Protein AF-A0A2A9PNS5-F1 (afdb_monomer_lite)

Organism: Ophiocordyceps unilateralis (NCBI:txid268505)

Secondary structure (DSSP, 8-state):
--------PPPPP---------PPP-----TTSSHHHHHHHHHHHHTT------PPPP---------------PPPPS-----------------------PPPTTEE--PPPTT-SSS-EETTSTT-------HHHHHHHHHHHHHHHHTSTT-PEEEE-TTTS-TT-EEEEEEETTEEEEEEE--TT--EEEEHHHHHHHHHPPPPTTSS--PPPGGGGGGG-EEEE----TTSGGGGSHHHHHHT-BS-SEEEEEEE-S---------------

Sequence (277 aa):
MFHSPTSHRPIGDFVLQVDGPQLPQWTRTNGFERMHVAVLLLLTLILVSGTEGLSLPCIINASKDQVVLPVAAYRLNPNMHLPRLAQFVTALVWLTVTQAGRPRPGAHIETCHDGEGSNLHCYNGKDDIPQNVDIKDIAEAGQALRNYGREEKGGRFLTMTAANAADCAEWTIFELRTVLVLAKHIGSEKDSSVLFEDIARTIADEPVISDESDQKPIISCLTAGGSLGVRVNETNPAYKSDDYKKSGYTPDGIIIKIVSNVRKKTAPVWICGSEMR

Radius of gyration: 28.38 Å; chains: 1; bounding box: 79×82×76 Å

Foldseek 3Di:
DDDDDDDDDDDDDDDDDDDDDDDDDDPPDDPPPPPVVVVVVVVVVVVVDDDDDDDDDDDDDDDDDDDDDDDDDDDDDPDDDDDDDPDDDDDPPDPPPPPQAPQPVFKDDDADDPPFFQAWDFQPDPPGDAQQAALVQLLVQLVVLLVVQPVDDLGDKDKDALRNQAHFIKGFPDDDDFKTKMKTFHPNHATAMAGSNLVSCQRDNADDPPQPPPGGHQSVSPRRWIKHQRSGDCVRCSCVDPVNVVVRHDNGGMMMTIHTPDDDPPDPPPPPDDDDD

Structure (mmCIF, N/CA/C/O backbone):
data_AF-A0A2A9PNS5-F1
#
_entry.id   AF-A0A2A9PNS5-F1
#
loop_
_atom_site.group_PDB
_atom_site.id
_atom_site.type_symbol
_atom_site.label_atom_id
_atom_site.label_alt_id
_atom_site.label_comp_id
_atom_site.label_asym_id
_atom_site.label_entity_id
_atom_site.label_seq_id
_atom_site.pdbx_PDB_ins_code
_atom_site.Cartn_x
_atom_site.Cartn_y
_atom_site.Cartn_z
_atom_site.occupancy
_atom_site.B_iso_or_equiv
_atom_site.auth_seq_id
_atom_site.auth_comp_id
_atom_site.auth_asym_id
_atom_site.auth_atom_id
_atom_site.pdbx_PDB_model_num
ATOM 1 N N . MET A 1 1 ? 12.675 42.578 32.270 1.00 37.34 1 MET A N 1
ATOM 2 C CA . MET A 1 1 ? 11.854 43.805 32.183 1.00 37.34 1 MET A CA 1
ATOM 3 C C . MET A 1 1 ? 11.701 44.175 30.712 1.00 37.34 1 MET A C 1
ATOM 5 O O . MET A 1 1 ? 12.724 44.246 30.054 1.00 37.34 1 MET A O 1
ATOM 9 N N . PHE A 1 2 ? 10.446 44.345 30.263 1.00 38.97 2 PHE A N 1
ATOM 10 C CA . PHE A 1 2 ? 9.938 45.048 29.058 1.00 38.97 2 PHE A CA 1
ATOM 11 C C . PHE A 1 2 ? 10.552 44.706 27.678 1.00 38.97 2 PHE A C 1
ATOM 13 O O . PHE A 1 2 ? 11.694 45.039 27.409 1.00 38.97 2 PHE A O 1
ATOM 20 N N . HIS A 1 3 ? 9.908 43.916 26.803 1.00 40.41 3 HIS A N 1
ATOM 21 C CA . HIS A 1 3 ? 8.774 44.221 25.889 1.00 40.41 3 HIS A CA 1
ATOM 22 C C . HIS A 1 3 ? 8.957 45.441 24.961 1.00 40.41 3 HIS A C 1
ATOM 24 O O . HIS A 1 3 ? 8.701 46.567 25.377 1.00 40.41 3 HIS A O 1
ATOM 30 N N . SER A 1 4 ? 9.212 45.201 23.664 1.00 41.12 4 SER A N 1
ATOM 31 C CA . SER A 1 4 ? 8.226 45.507 22.605 1.00 41.12 4 SER A CA 1
ATOM 32 C C . SER A 1 4 ? 8.611 44.956 21.215 1.00 41.12 4 SER A C 1
ATOM 34 O O . SER A 1 4 ? 9.799 44.776 20.955 1.00 41.12 4 SER A O 1
ATOM 36 N N . PRO A 1 5 ? 7.621 44.678 20.336 1.00 53.44 5 PRO A N 1
ATOM 37 C CA . PRO A 1 5 ? 7.775 43.891 19.110 1.00 53.44 5 PRO A CA 1
ATOM 38 C C . PRO A 1 5 ? 7.637 44.724 17.820 1.00 53.44 5 PRO A C 1
ATOM 40 O O . PRO A 1 5 ? 6.933 45.734 17.789 1.00 53.44 5 PRO A O 1
ATOM 43 N N . THR A 1 6 ? 8.229 44.258 16.717 1.00 52.16 6 THR A N 1
ATOM 44 C CA . THR A 1 6 ? 7.949 44.775 15.369 1.00 52.16 6 THR A CA 1
ATOM 45 C C . THR A 1 6 ? 6.956 43.885 14.629 1.00 52.16 6 THR A C 1
ATOM 47 O O . THR A 1 6 ? 7.164 42.699 14.392 1.00 52.16 6 THR A O 1
ATOM 50 N N . SER A 1 7 ? 5.841 44.527 14.296 1.00 41.97 7 SER A N 1
ATOM 51 C CA . SER A 1 7 ? 4.714 44.070 13.495 1.00 41.97 7 SER A CA 1
ATOM 52 C C . SER A 1 7 ? 5.069 44.080 12.007 1.00 41.97 7 SER A C 1
ATOM 54 O O . SER A 1 7 ? 5.452 45.122 11.477 1.00 41.97 7 SER A O 1
ATOM 56 N N . HIS A 1 8 ? 4.885 42.950 11.323 1.00 47.03 8 HIS A N 1
ATOM 57 C CA . HIS A 1 8 ? 4.764 42.903 9.867 1.00 47.03 8 HIS A CA 1
ATOM 58 C C . HIS A 1 8 ? 3.451 42.216 9.483 1.00 47.03 8 HIS A C 1
ATOM 60 O O . HIS A 1 8 ? 3.132 41.125 9.950 1.00 47.03 8 HIS A O 1
ATOM 66 N N . ARG A 1 9 ? 2.671 42.925 8.662 1.00 44.28 9 ARG A N 1
ATOM 67 C CA . ARG A 1 9 ? 1.361 42.522 8.140 1.00 44.28 9 ARG A CA 1
ATOM 68 C C . ARG A 1 9 ? 1.510 41.471 7.027 1.00 44.28 9 ARG A C 1
ATOM 70 O O . ARG A 1 9 ? 2.472 41.567 6.266 1.00 44.28 9 ARG A O 1
ATOM 77 N N . PRO A 1 10 ? 0.547 40.546 6.869 1.00 44.97 10 PRO A N 1
ATOM 78 C CA . PRO A 1 10 ? 0.501 39.639 5.728 1.00 44.97 10 PRO A CA 1
ATOM 79 C C . PRO A 1 10 ? 0.010 40.354 4.458 1.00 44.97 10 PRO A C 1
ATOM 81 O O . PRO A 1 10 ? -0.918 41.165 4.495 1.00 44.97 10 PRO A O 1
ATOM 84 N N . ILE A 1 11 ? 0.668 40.044 3.340 1.00 48.44 11 ILE A N 1
ATOM 85 C CA . ILE A 1 11 ? 0.270 40.402 1.975 1.00 48.44 11 ILE A CA 1
ATOM 86 C C . ILE A 1 11 ? -0.840 39.434 1.553 1.00 48.44 11 ILE A C 1
ATOM 88 O O . ILE A 1 11 ? -0.759 38.243 1.836 1.00 48.44 11 ILE A O 1
ATOM 92 N N . GLY A 1 12 ? -1.890 39.990 0.948 1.00 36.41 12 GLY A N 1
ATOM 93 C CA . GLY A 1 12 ? -3.170 39.335 0.714 1.00 36.41 12 GLY A CA 1
ATOM 94 C C . GLY A 1 12 ? -3.152 38.152 -0.251 1.00 36.41 12 GLY A C 1
ATOM 95 O O . GLY A 1 12 ? -2.376 38.095 -1.204 1.00 36.41 12 GLY A O 1
ATOM 96 N N . ASP A 1 13 ? -4.098 37.256 0.011 1.00 37.06 13 ASP A N 1
ATOM 97 C CA . ASP A 1 13 ? -4.491 36.144 -0.837 1.00 37.06 13 ASP A CA 1
ATOM 98 C C . ASP A 1 13 ? -5.161 36.653 -2.119 1.00 37.06 13 ASP A C 1
ATOM 100 O O . ASP A 1 13 ? -6.185 37.340 -2.088 1.00 37.06 13 ASP A O 1
ATOM 104 N N . PHE A 1 14 ? -4.587 36.285 -3.262 1.00 36.84 14 PHE A N 1
ATOM 105 C CA . PHE A 1 14 ? -5.202 36.425 -4.576 1.00 36.84 14 PHE A CA 1
ATOM 106 C C . PHE A 1 14 ? -5.636 35.028 -5.032 1.00 36.84 14 PHE A C 1
ATOM 108 O O . PHE A 1 14 ? -4.838 34.257 -5.562 1.00 36.84 14 PHE A O 1
ATOM 115 N N . VAL A 1 15 ? -6.897 34.676 -4.773 1.00 38.34 15 VAL A N 1
ATOM 116 C CA . VAL A 1 15 ? -7.500 33.425 -5.249 1.00 38.34 15 VAL A CA 1
ATOM 117 C C . VAL A 1 15 ? -8.052 33.667 -6.652 1.00 38.34 15 VAL A C 1
ATOM 119 O O . VAL A 1 15 ? -9.092 34.300 -6.825 1.00 38.34 15 VAL A O 1
ATOM 122 N N . LEU A 1 16 ? -7.344 33.166 -7.665 1.00 38.03 16 LEU A N 1
ATOM 123 C CA . LEU A 1 16 ? -7.884 33.005 -9.013 1.00 38.03 16 LEU A CA 1
ATOM 124 C C . LEU A 1 16 ? -8.753 31.747 -9.037 1.00 38.03 16 LEU A C 1
ATOM 126 O O . LEU A 1 16 ? -8.250 30.626 -8.983 1.00 38.03 16 LEU A O 1
ATOM 130 N N . GLN A 1 17 ? -10.065 31.949 -9.113 1.00 35.84 17 GLN A N 1
ATOM 131 C CA . GLN A 1 17 ? -11.029 30.894 -9.380 1.00 35.84 17 GLN A CA 1
ATOM 132 C C . GLN A 1 17 ? -10.962 30.542 -10.869 1.00 35.84 17 GLN A C 1
ATOM 134 O O . GLN A 1 17 ? -11.288 31.359 -11.729 1.00 35.84 17 GLN A O 1
ATOM 139 N N . VAL A 1 18 ? -10.478 29.337 -11.168 1.00 40.06 18 VAL A N 1
ATOM 140 C CA . VAL A 1 18 ? -10.456 28.776 -12.519 1.00 40.06 18 VAL A CA 1
ATOM 141 C C . VAL A 1 18 ? -11.571 27.739 -12.587 1.00 40.06 18 VAL A C 1
ATOM 143 O O . VAL A 1 18 ? -11.454 26.659 -12.009 1.00 40.06 18 VAL A O 1
ATOM 146 N N . ASP A 1 19 ? -12.667 28.083 -13.260 1.00 37.78 19 ASP A N 1
ATOM 147 C CA . ASP A 1 19 ? -13.766 27.159 -13.533 1.00 37.78 19 ASP A CA 1
ATOM 148 C C . ASP A 1 19 ? -13.299 26.104 -14.550 1.00 37.78 19 ASP A C 1
ATOM 150 O O . ASP A 1 19 ? -13.205 26.352 -15.754 1.00 37.78 19 ASP A O 1
ATOM 154 N N . GLY A 1 20 ? -12.950 24.919 -14.044 1.00 39.03 20 GLY A N 1
ATOM 155 C CA . GLY A 1 20 ? -12.649 23.733 -14.843 1.00 39.03 20 GLY A CA 1
ATOM 156 C C . GLY A 1 20 ? -13.913 22.915 -15.154 1.00 39.03 20 GLY A C 1
ATOM 157 O O . GLY A 1 20 ? -14.847 22.893 -14.349 1.00 39.03 20 GLY A O 1
ATOM 158 N N . PRO A 1 21 ? -13.973 22.222 -16.306 1.00 37.16 21 PRO A N 1
ATOM 159 C CA . PRO A 1 21 ? -15.149 21.465 -16.725 1.00 37.16 21 PRO A CA 1
ATOM 160 C C . PRO A 1 21 ? -15.456 20.298 -15.774 1.00 37.16 21 PRO A C 1
ATOM 162 O O . PRO A 1 21 ? -14.584 19.501 -15.427 1.00 37.16 21 PRO A O 1
ATOM 165 N N . GLN A 1 22 ? -16.730 20.193 -15.391 1.00 36.44 22 GLN A N 1
ATOM 166 C CA . GLN A 1 22 ? -17.302 19.100 -14.604 1.00 36.44 22 GLN A CA 1
ATOM 167 C C . GLN A 1 22 ? -17.094 17.758 -15.324 1.00 36.44 22 GLN A C 1
ATOM 169 O O . GLN A 1 22 ? -17.640 17.529 -16.405 1.00 36.44 22 GLN A O 1
ATOM 174 N N . LEU A 1 23 ? -16.306 16.868 -14.718 1.00 37.12 23 LEU A N 1
ATOM 175 C CA . LEU A 1 23 ? -16.171 15.478 -15.153 1.00 37.12 23 LEU A CA 1
ATOM 176 C C . LEU A 1 23 ? -17.401 14.660 -14.710 1.00 37.12 23 LEU A C 1
ATOM 178 O O . LEU A 1 23 ? -17.969 14.931 -13.650 1.00 37.12 23 LEU A O 1
ATOM 182 N N . PRO A 1 24 ? -17.830 13.663 -15.504 1.00 33.16 24 PRO A N 1
ATOM 183 C CA . PRO A 1 24 ? -19.069 12.936 -15.259 1.00 33.16 24 PRO A CA 1
ATOM 184 C C . PRO A 1 24 ? -19.016 12.115 -13.966 1.00 33.16 24 PRO A C 1
ATOM 186 O O . PRO A 1 24 ? -18.068 11.374 -13.702 1.00 33.16 24 PRO A O 1
ATOM 189 N N . GLN A 1 25 ? -20.091 12.230 -13.187 1.00 32.09 25 GLN A N 1
ATOM 190 C CA . GLN A 1 25 ? -20.356 11.420 -12.006 1.00 32.09 25 GLN A CA 1
ATOM 191 C C . GLN A 1 25 ? -20.486 9.942 -12.393 1.00 32.09 25 GLN A C 1
ATOM 193 O O . GLN A 1 25 ? -21.380 9.553 -13.146 1.00 32.09 25 GLN A O 1
ATOM 198 N N . TRP A 1 26 ? -19.613 9.104 -11.837 1.00 31.94 26 TRP A N 1
ATOM 199 C CA . TRP A 1 26 ? -19.731 7.653 -11.910 1.00 31.94 26 TRP A CA 1
ATOM 200 C C . TRP A 1 26 ? -20.766 7.167 -10.893 1.00 31.94 26 TRP A C 1
ATOM 202 O O . TRP A 1 26 ? -20.443 6.866 -9.748 1.00 31.94 26 TRP A O 1
ATOM 212 N N . THR A 1 27 ? -22.024 7.045 -11.309 1.00 34.50 27 THR A N 1
ATOM 213 C CA . THR A 1 27 ? -23.012 6.252 -10.570 1.00 34.50 27 THR A CA 1
ATOM 214 C C . THR A 1 27 ? -22.820 4.776 -10.910 1.00 34.50 27 THR A C 1
ATOM 216 O O . THR A 1 27 ? -23.440 4.219 -11.816 1.00 34.50 27 THR A O 1
ATOM 219 N N . ARG A 1 28 ? -21.936 4.100 -10.169 1.00 34.84 28 ARG A N 1
ATOM 220 C CA . ARG A 1 28 ? -21.850 2.637 -10.207 1.00 34.84 28 ARG A CA 1
ATOM 221 C C . ARG A 1 28 ? -23.005 2.073 -9.374 1.00 34.84 28 ARG A C 1
ATOM 223 O O . ARG A 1 28 ? -22.905 1.923 -8.163 1.00 34.84 28 ARG A O 1
ATOM 230 N N . THR A 1 29 ? -24.129 1.802 -10.033 1.00 38.00 29 THR A N 1
ATOM 231 C CA . THR A 1 29 ? -25.202 0.986 -9.454 1.00 38.00 29 THR A CA 1
ATOM 232 C C . THR A 1 29 ? -24.781 -0.485 -9.460 1.00 38.00 29 THR A C 1
ATOM 234 O O . THR A 1 29 ? -24.161 -0.977 -10.404 1.00 38.00 29 THR A O 1
ATOM 237 N N . ASN A 1 30 ? -25.070 -1.175 -8.360 1.00 36.59 30 ASN A N 1
ATOM 238 C CA . ASN A 1 30 ? -24.655 -2.548 -8.085 1.00 36.59 30 ASN A CA 1
ATOM 239 C C . ASN A 1 30 ? -25.287 -3.539 -9.080 1.00 36.59 30 ASN A C 1
ATOM 241 O O . ASN A 1 30 ? -26.456 -3.900 -8.971 1.00 36.59 30 ASN A O 1
ATOM 245 N N . GLY A 1 31 ? -24.496 -3.999 -10.050 1.00 38.53 31 GLY A N 1
ATOM 246 C CA . GLY A 1 31 ? -24.901 -4.934 -11.104 1.00 38.53 31 GLY A CA 1
ATOM 247 C C . GLY A 1 31 ? -24.801 -6.422 -10.748 1.00 38.53 31 GLY A C 1
ATOM 248 O O . GLY A 1 31 ? -24.723 -7.237 -11.662 1.00 38.53 31 GLY A O 1
ATOM 249 N N . PHE A 1 32 ? -24.780 -6.801 -9.464 1.00 40.91 32 PHE A N 1
ATOM 250 C CA . PHE A 1 32 ? -24.524 -8.196 -9.062 1.00 40.91 32 PHE A CA 1
ATOM 251 C C . PHE A 1 32 ? -25.758 -8.965 -8.550 1.00 40.91 32 PHE A C 1
ATOM 253 O O . PHE A 1 32 ? -25.732 -10.190 -8.484 1.00 40.91 32 PHE A O 1
ATOM 260 N N . GLU A 1 33 ? -26.886 -8.294 -8.285 1.00 40.72 33 GLU A N 1
ATOM 261 C CA . GLU A 1 33 ? -28.114 -8.971 -7.819 1.00 40.72 33 GLU A CA 1
ATOM 262 C C . GLU A 1 33 ? -29.070 -9.419 -8.940 1.00 40.72 33 GLU A C 1
ATOM 264 O O . GLU A 1 33 ? -30.000 -10.184 -8.694 1.00 40.72 33 GLU A O 1
ATOM 269 N N . ARG A 1 34 ? -28.843 -9.021 -10.201 1.00 43.66 34 ARG A N 1
ATOM 270 C CA . ARG A 1 34 ? -29.746 -9.380 -11.316 1.00 43.66 34 ARG A CA 1
ATOM 271 C C . ARG A 1 34 ? -29.404 -10.684 -12.045 1.00 43.66 34 ARG A C 1
ATOM 273 O O . ARG A 1 34 ? -30.259 -11.197 -12.763 1.00 43.66 34 ARG A O 1
ATOM 280 N N . MET A 1 35 ? -28.212 -11.258 -11.856 1.00 39.53 35 MET A N 1
ATOM 281 C CA . MET A 1 35 ? -27.828 -12.483 -12.579 1.00 39.53 35 MET A CA 1
ATOM 282 C C . MET A 1 35 ? -28.468 -13.758 -12.015 1.00 39.53 35 MET A C 1
ATOM 284 O O . MET A 1 35 ? -28.863 -14.621 -12.794 1.00 39.53 35 MET A O 1
ATOM 288 N N . HIS A 1 36 ? -28.664 -13.871 -10.697 1.00 41.12 36 HIS A N 1
ATOM 289 C CA . HIS A 1 36 ? -29.253 -15.089 -10.122 1.00 41.12 36 HIS A CA 1
ATOM 290 C C . HIS A 1 36 ? -30.742 -15.261 -10.459 1.00 41.12 36 HIS A C 1
ATOM 292 O O . HIS A 1 36 ? -31.196 -16.385 -10.658 1.00 41.12 36 HIS A O 1
ATOM 298 N N . VAL A 1 37 ? -31.492 -14.165 -10.611 1.00 45.25 37 VAL A N 1
ATOM 299 C CA . VAL A 1 37 ? -32.916 -14.231 -10.986 1.00 45.25 37 VAL A CA 1
ATOM 300 C C . VAL A 1 37 ? -33.089 -14.539 -12.479 1.00 45.25 37 VAL A C 1
ATOM 302 O O . VAL A 1 37 ? -33.983 -15.297 -12.848 1.00 45.25 37 VAL A O 1
ATOM 305 N N . ALA A 1 38 ? -32.206 -14.026 -13.343 1.00 45.28 38 ALA A N 1
ATOM 306 C CA . ALA A 1 38 ? -32.273 -14.272 -14.785 1.00 45.28 38 ALA A CA 1
ATOM 307 C C . ALA A 1 38 ? -31.924 -15.724 -15.164 1.00 45.28 38 ALA A C 1
ATOM 309 O O . ALA A 1 38 ? -32.564 -16.295 -16.045 1.00 45.28 38 ALA A O 1
ATOM 310 N N . VAL A 1 39 ? -30.962 -16.350 -14.472 1.00 48.38 39 VAL A N 1
ATOM 311 C CA . VAL A 1 39 ? -30.571 -17.750 -14.732 1.00 48.38 39 VAL A CA 1
ATOM 312 C C . VAL A 1 39 ? -31.652 -18.736 -14.267 1.00 48.38 39 VAL A C 1
ATOM 314 O O . VAL A 1 39 ? -31.914 -19.719 -14.958 1.00 48.38 39 VAL A O 1
ATOM 317 N N . LEU A 1 40 ? -32.354 -18.451 -13.161 1.00 44.91 40 LEU A N 1
ATOM 318 C CA . LEU A 1 40 ? -33.455 -19.303 -12.690 1.00 44.91 40 LEU A CA 1
ATOM 319 C C . LEU A 1 40 ? -34.700 -19.240 -13.599 1.00 44.91 40 LEU A C 1
ATOM 321 O O . LEU A 1 40 ? -35.384 -20.250 -13.775 1.00 44.91 40 LEU A O 1
ATOM 325 N N . LEU A 1 41 ? -34.972 -18.079 -14.209 1.00 45.81 41 LEU A N 1
ATOM 326 C CA . LEU A 1 41 ? -36.066 -17.894 -15.175 1.00 45.81 41 LEU A CA 1
ATOM 327 C C . LEU A 1 41 ? -35.771 -18.543 -16.537 1.00 45.81 41 LEU A C 1
ATOM 329 O O . LEU A 1 41 ? -36.686 -19.042 -17.188 1.00 45.81 41 LEU A O 1
ATOM 333 N N . LEU A 1 42 ? -34.502 -18.597 -16.960 1.00 44.38 42 LEU A N 1
ATOM 334 C CA . LEU A 1 42 ? -34.127 -19.263 -18.213 1.00 44.38 42 LEU A CA 1
ATOM 335 C C . LEU A 1 42 ? -34.206 -20.796 -18.101 1.00 44.38 42 LEU A C 1
ATOM 337 O O . LEU A 1 42 ? -34.658 -21.457 -19.034 1.00 44.38 42 LEU A O 1
ATOM 341 N N . LEU A 1 43 ? -33.828 -21.367 -16.950 1.00 44.50 43 LEU A N 1
ATOM 342 C CA . LEU A 1 43 ? -33.892 -22.818 -16.718 1.00 44.50 43 LEU A CA 1
ATOM 343 C C . LEU A 1 43 ? -35.328 -23.350 -16.600 1.00 44.50 43 LEU A C 1
ATOM 345 O O . LEU A 1 43 ? -35.589 -24.490 -16.979 1.00 44.50 43 LEU A O 1
ATOM 349 N N . THR A 1 44 ? -36.272 -22.528 -16.135 1.00 46.56 44 THR A N 1
ATOM 350 C CA . THR A 1 44 ? -37.695 -22.900 -16.116 1.00 46.56 44 THR A CA 1
ATOM 351 C C . THR A 1 44 ? -38.343 -22.821 -17.500 1.00 46.56 44 THR A C 1
ATOM 353 O O . THR A 1 44 ? -39.236 -23.614 -17.781 1.00 46.56 44 THR A O 1
ATOM 356 N N . LEU A 1 45 ? -37.865 -21.954 -18.403 1.00 41.09 45 LEU A N 1
ATOM 357 C CA . LEU A 1 45 ? -38.363 -21.893 -19.785 1.00 41.09 45 LEU A CA 1
ATOM 358 C C . LEU A 1 45 ? -37.880 -23.060 -20.660 1.00 41.09 45 LEU A C 1
ATOM 360 O O . LEU A 1 45 ? -38.652 -23.557 -21.478 1.00 41.09 45 LEU A O 1
ATOM 364 N N . ILE A 1 46 ? -36.651 -23.550 -20.459 1.00 49.44 46 ILE A N 1
ATOM 365 C CA . ILE A 1 46 ? -36.106 -24.679 -21.240 1.00 49.44 46 ILE A CA 1
ATOM 366 C C . ILE A 1 46 ? -36.837 -25.997 -20.923 1.00 49.44 46 ILE A C 1
ATOM 368 O O . ILE A 1 46 ? -36.978 -26.845 -21.799 1.00 49.44 46 ILE A O 1
ATOM 372 N N . LEU A 1 47 ? -37.379 -26.158 -19.710 1.00 44.72 47 LEU A N 1
ATOM 373 C CA . LEU A 1 47 ? -38.156 -27.349 -19.339 1.00 44.72 47 LEU A CA 1
ATOM 374 C C . LEU A 1 47 ? -39.598 -27.355 -19.886 1.00 44.72 47 LEU A C 1
ATOM 376 O O . LEU A 1 47 ? -40.262 -28.384 -19.795 1.00 44.72 47 LEU A O 1
ATOM 380 N N . VAL A 1 48 ? -40.087 -26.249 -20.468 1.00 48.38 48 VAL A N 1
ATOM 381 C CA . VAL A 1 48 ? -41.467 -26.147 -20.992 1.00 48.38 48 VAL A CA 1
ATOM 382 C C . VAL A 1 48 ? -41.534 -26.248 -22.522 1.00 48.38 48 VAL A C 1
ATOM 384 O O . VAL A 1 48 ? -42.568 -26.637 -23.063 1.00 48.38 48 VAL A O 1
ATOM 387 N N . SER A 1 49 ? -40.446 -25.987 -23.248 1.00 41.94 49 SER A N 1
ATOM 388 C CA . SER A 1 49 ? -40.399 -26.143 -24.707 1.00 41.94 49 SER A CA 1
ATOM 389 C C . SER A 1 49 ? -39.696 -27.442 -25.105 1.00 41.94 49 SER A C 1
ATOM 391 O O . SER A 1 49 ? -38.528 -27.441 -25.493 1.00 41.94 49 SER A O 1
ATOM 393 N N . GLY A 1 50 ? -40.405 -28.567 -25.027 1.00 48.00 50 GLY A N 1
ATOM 394 C CA . GLY A 1 50 ? -39.978 -29.774 -25.729 1.00 48.00 50 GLY A CA 1
ATOM 395 C C . GLY A 1 50 ? -40.087 -29.557 -27.237 1.00 48.00 50 GLY A C 1
ATOM 396 O O . GLY A 1 50 ? -41.195 -29.431 -27.739 1.00 48.00 50 GLY A O 1
ATOM 397 N N . THR A 1 51 ? -38.961 -29.516 -27.952 1.00 42.09 51 THR A N 1
ATOM 398 C CA . THR A 1 51 ? -38.893 -29.859 -29.382 1.00 42.09 51 THR A CA 1
ATOM 399 C C . THR A 1 51 ? -37.496 -30.354 -29.743 1.00 42.09 51 THR A C 1
ATOM 401 O O . THR A 1 51 ? -36.485 -29.889 -29.221 1.00 42.09 51 THR A O 1
ATOM 404 N N . GLU A 1 52 ? -37.496 -31.358 -30.606 1.00 45.75 52 GLU A N 1
ATOM 405 C CA . GLU A 1 52 ? -36.369 -32.145 -31.073 1.00 45.75 52 GLU A CA 1
ATOM 406 C C . GLU A 1 52 ? -35.481 -31.378 -32.067 1.00 45.75 52 GLU A C 1
ATOM 408 O O . GLU A 1 52 ? -35.957 -30.551 -32.840 1.00 45.75 52 GLU A O 1
ATOM 413 N N . GLY A 1 53 ? -34.197 -31.747 -32.095 1.00 51.06 53 GLY A N 1
ATOM 414 C CA . GLY A 1 53 ? -33.379 -31.751 -33.310 1.00 51.06 53 GLY A CA 1
ATOM 415 C C . GLY A 1 53 ? -32.888 -30.407 -33.850 1.00 51.06 53 GLY A C 1
ATOM 416 O O . GLY A 1 53 ? -33.424 -29.910 -34.832 1.00 51.06 53 GLY A O 1
ATOM 417 N N . LEU A 1 54 ? -31.754 -29.914 -33.340 1.00 38.91 54 LEU A N 1
ATOM 418 C CA . LEU A 1 54 ? -30.888 -28.990 -34.084 1.00 38.91 54 LEU A CA 1
ATOM 419 C C . LEU A 1 54 ? -29.410 -29.348 -33.869 1.00 38.91 54 LEU A C 1
ATOM 421 O O . LEU A 1 54 ? -28.871 -29.222 -32.771 1.00 38.91 54 LEU A O 1
ATOM 425 N N . SER A 1 55 ? -28.755 -29.798 -34.943 1.00 43.97 55 SER A N 1
ATOM 426 C CA . SER A 1 55 ? -27.301 -29.943 -35.027 1.00 43.97 55 SER A CA 1
ATOM 427 C C . SER A 1 55 ? -26.651 -28.565 -35.168 1.00 43.97 55 SER A C 1
ATOM 429 O O . SER A 1 55 ? -26.952 -27.836 -36.115 1.00 43.97 55 SER A O 1
ATOM 431 N N . LEU A 1 56 ? -25.737 -28.221 -34.264 1.00 38.53 56 LEU A N 1
ATOM 432 C CA . LEU A 1 56 ? -24.930 -27.003 -34.347 1.00 38.53 56 LEU A CA 1
ATOM 433 C C . LEU A 1 56 ? -23.626 -27.279 -35.117 1.00 38.53 56 LEU A C 1
ATOM 435 O O . LEU A 1 56 ? -22.925 -28.231 -34.769 1.00 38.53 56 LEU A O 1
ATOM 439 N N . PRO A 1 57 ? -23.247 -26.464 -36.120 1.00 39.38 57 PRO A N 1
ATOM 440 C CA . PRO A 1 57 ? -21.893 -26.481 -36.656 1.00 39.38 57 PRO A CA 1
ATOM 441 C C . PRO A 1 57 ? -20.922 -25.737 -35.725 1.00 39.38 57 PRO A C 1
ATOM 443 O O . PRO A 1 57 ? -21.289 -24.776 -35.047 1.00 39.38 57 PRO A O 1
ATOM 446 N N . CYS A 1 58 ? -19.665 -26.189 -35.717 1.00 32.16 58 CYS A N 1
ATOM 447 C CA . CYS A 1 58 ? -18.551 -25.590 -34.984 1.00 32.16 58 CYS A CA 1
ATOM 448 C C . CYS A 1 58 ? -18.419 -24.087 -35.270 1.00 32.16 58 CYS A C 1
ATOM 450 O O . CYS A 1 58 ? -18.106 -23.689 -36.392 1.00 32.16 58 CYS A O 1
ATOM 452 N N . ILE A 1 59 ? -18.582 -23.260 -34.236 1.00 33.00 59 ILE A N 1
ATOM 453 C CA . ILE A 1 59 ? -18.216 -21.843 -34.274 1.00 33.00 59 ILE A CA 1
ATOM 454 C C . ILE A 1 59 ? -16.800 -21.705 -33.717 1.00 33.00 59 ILE A C 1
ATOM 456 O O . ILE A 1 59 ? -16.540 -21.957 -32.540 1.00 33.00 59 ILE A O 1
ATOM 460 N N . ILE A 1 60 ? -15.887 -21.287 -34.589 1.00 34.78 60 ILE A N 1
ATOM 461 C CA . ILE A 1 60 ? -14.563 -20.789 -34.225 1.00 34.78 60 ILE A CA 1
ATOM 462 C C . ILE A 1 60 ? -14.779 -19.414 -33.585 1.00 34.78 60 ILE A C 1
ATOM 464 O O . ILE A 1 60 ? -15.246 -18.482 -34.238 1.00 34.78 60 ILE A O 1
ATOM 468 N N . ASN A 1 61 ? -14.482 -19.305 -32.292 1.00 31.84 61 ASN A N 1
ATOM 469 C CA . ASN A 1 61 ? -14.674 -18.082 -31.526 1.00 31.84 61 ASN A CA 1
ATOM 470 C C . ASN A 1 61 ? -13.486 -17.136 -31.759 1.00 31.84 61 ASN A C 1
ATOM 472 O O . ASN A 1 61 ? -12.406 -17.325 -31.199 1.00 31.84 61 ASN A O 1
ATOM 476 N N . ALA A 1 62 ? -13.682 -16.132 -32.613 1.00 37.91 62 ALA A N 1
ATOM 477 C CA . ALA A 1 62 ? -12.790 -14.990 -32.727 1.00 37.91 62 ALA A CA 1
ATOM 478 C C . ALA A 1 62 ? -13.410 -13.806 -31.976 1.00 37.91 62 ALA A C 1
ATOM 480 O O . ALA A 1 62 ? -14.452 -13.282 -32.359 1.00 37.91 62 ALA A O 1
ATOM 481 N N . SER A 1 63 ? -12.728 -13.426 -30.897 1.00 50.34 63 SER A N 1
ATOM 482 C CA . SER A 1 63 ? -12.857 -12.189 -30.125 1.00 50.34 63 SER A CA 1
ATOM 483 C C . SER A 1 63 ? -13.541 -11.027 -30.861 1.00 50.34 63 SER A C 1
ATOM 485 O O . SER A 1 63 ? -12.987 -10.474 -31.815 1.00 50.34 63 SER A O 1
ATOM 487 N N . LYS A 1 64 ? -14.710 -10.625 -30.349 1.00 36.81 64 LYS A N 1
ATOM 488 C CA . LYS A 1 64 ? -15.083 -9.224 -30.099 1.00 36.81 64 LYS A CA 1
ATOM 489 C C . LYS A 1 64 ? -16.353 -9.177 -29.252 1.00 36.81 64 LYS A C 1
ATOM 491 O O . LYS A 1 64 ? -17.426 -9.588 -29.686 1.00 36.81 64 LYS A O 1
ATOM 496 N N . ASP A 1 65 ? -16.196 -8.664 -28.039 1.00 43.00 65 ASP A N 1
ATOM 497 C CA . ASP A 1 65 ? -17.273 -8.355 -27.111 1.00 43.00 65 ASP A CA 1
ATOM 498 C C . ASP A 1 65 ? -18.268 -7.374 -27.738 1.00 43.00 65 ASP A C 1
ATOM 500 O O . ASP A 1 65 ? -17.954 -6.199 -27.919 1.00 43.00 65 ASP A O 1
ATOM 504 N N . GLN A 1 66 ? -19.470 -7.859 -28.052 1.00 37.91 66 GLN A N 1
ATOM 505 C CA . GLN A 1 66 ? -20.721 -7.098 -28.000 1.00 37.91 66 GLN A CA 1
ATOM 506 C C . GLN A 1 66 ? -21.905 -8.071 -28.111 1.00 37.91 66 GLN A C 1
ATOM 508 O O . GLN A 1 66 ? -22.306 -8.487 -29.195 1.00 37.91 66 GLN A O 1
ATOM 513 N N . VAL A 1 67 ? -22.475 -8.443 -26.962 1.00 34.81 67 VAL A N 1
ATOM 514 C CA . VAL A 1 67 ? -23.759 -9.151 -26.894 1.00 34.81 67 VAL A CA 1
ATOM 515 C C . VAL A 1 67 ? -24.867 -8.101 -26.934 1.00 34.81 67 VAL A C 1
ATOM 517 O O . VAL A 1 67 ? -25.098 -7.391 -25.957 1.00 34.81 67 VAL A O 1
ATOM 520 N N . VAL A 1 68 ? -25.551 -7.986 -28.072 1.00 38.66 68 VAL A N 1
ATOM 521 C CA . VAL A 1 68 ? -26.794 -7.215 -28.190 1.00 38.66 68 VAL A CA 1
ATOM 522 C C . VAL A 1 68 ? -27.947 -8.121 -27.755 1.00 38.66 68 VAL A C 1
ATOM 524 O O . VAL A 1 68 ? -28.246 -9.110 -28.419 1.00 38.66 68 VAL A O 1
ATOM 527 N N . LEU A 1 69 ? -28.587 -7.803 -26.628 1.00 36.31 69 LEU A N 1
ATOM 528 C CA . LEU A 1 69 ? -29.807 -8.480 -26.179 1.00 36.31 69 LEU A CA 1
ATOM 529 C C . LEU A 1 69 ? -31.041 -7.846 -26.848 1.00 36.31 69 LEU A C 1
ATOM 531 O O . LEU A 1 69 ? -31.147 -6.617 -26.864 1.00 36.31 69 LEU A O 1
ATOM 535 N N . PRO A 1 70 ? -32.014 -8.632 -27.345 1.00 36.72 70 PRO A N 1
ATOM 536 C CA . PRO A 1 70 ? -33.297 -8.090 -27.767 1.00 36.72 70 PRO A CA 1
ATOM 537 C C . PRO A 1 70 ? -34.133 -7.686 -26.542 1.00 36.72 70 PRO A C 1
ATOM 539 O O . PRO A 1 70 ? -34.432 -8.500 -25.669 1.00 36.72 70 PRO A O 1
ATOM 542 N N . VAL A 1 71 ? -34.545 -6.417 -26.488 1.00 41.00 71 VAL A N 1
ATOM 543 C CA . VAL A 1 71 ? -35.529 -5.923 -25.518 1.00 41.00 71 VAL A CA 1
ATOM 544 C C . VAL A 1 71 ? -36.919 -6.355 -25.989 1.00 41.00 71 VAL A C 1
ATOM 546 O O . VAL A 1 71 ? -37.517 -5.724 -26.858 1.00 41.00 71 VAL A O 1
ATOM 549 N N . ALA A 1 72 ? -37.442 -7.442 -25.424 1.00 41.47 72 ALA A N 1
ATOM 550 C CA . ALA A 1 72 ? -38.850 -7.794 -25.567 1.00 41.47 72 ALA A CA 1
ATOM 551 C C . ALA A 1 72 ? -39.690 -6.900 -24.638 1.00 41.47 72 ALA A C 1
ATOM 553 O O . ALA A 1 72 ? -39.592 -6.980 -23.413 1.00 41.47 72 ALA A O 1
ATOM 554 N N . ALA A 1 73 ? -40.509 -6.026 -25.223 1.00 39.72 73 ALA A N 1
ATOM 555 C CA . ALA A 1 73 ? -41.479 -5.221 -24.494 1.00 39.72 73 ALA A CA 1
ATOM 556 C C . ALA A 1 73 ? -42.672 -6.097 -24.075 1.00 39.72 73 ALA A C 1
ATOM 558 O O . ALA A 1 73 ? -43.516 -6.448 -24.899 1.00 39.72 73 ALA A O 1
ATOM 559 N N . TYR A 1 74 ? -42.765 -6.434 -22.789 1.00 37.62 74 TYR A N 1
ATOM 560 C CA . TYR A 1 74 ? -43.957 -7.073 -22.234 1.00 37.62 74 TYR A CA 1
ATOM 561 C C . TYR A 1 74 ? -45.003 -6.002 -21.899 1.00 37.62 74 TYR A C 1
ATOM 563 O O . TYR A 1 74 ? -44.778 -5.137 -21.052 1.00 37.62 74 TYR A O 1
ATOM 571 N N . ARG A 1 75 ? -46.167 -6.056 -22.561 1.00 38.50 75 ARG A N 1
ATOM 572 C CA . ARG A 1 75 ? -47.364 -5.312 -22.140 1.00 38.50 75 ARG A CA 1
ATOM 573 C C . ARG A 1 75 ? -47.926 -5.968 -20.879 1.00 38.50 75 ARG A C 1
ATOM 575 O O . ARG A 1 75 ? -48.327 -7.127 -20.920 1.00 38.50 75 ARG A O 1
ATOM 582 N N . LEU A 1 76 ? -47.992 -5.222 -19.780 1.00 45.66 76 LEU A N 1
ATOM 583 C CA . LEU A 1 76 ? -48.733 -5.642 -18.592 1.00 45.66 76 LEU A CA 1
ATOM 584 C C . LEU A 1 76 ? -50.240 -5.564 -18.872 1.00 45.66 76 LEU A C 1
ATOM 586 O O . LEU A 1 76 ? -50.741 -4.557 -19.371 1.00 45.66 76 LEU A O 1
ATOM 590 N N . ASN A 1 77 ? -50.945 -6.648 -18.556 1.00 49.91 77 ASN A N 1
ATOM 591 C CA . ASN A 1 77 ? -52.398 -6.746 -18.632 1.00 49.91 77 ASN A CA 1
ATOM 592 C C . ASN A 1 77 ? -53.019 -6.042 -17.402 1.00 49.91 77 ASN A C 1
ATOM 594 O O . ASN A 1 77 ? -52.706 -6.441 -16.280 1.00 49.91 77 ASN A O 1
ATOM 598 N N . PRO A 1 78 ? -53.873 -5.012 -17.567 1.00 51.00 78 PRO A N 1
ATOM 599 C CA . PRO A 1 78 ? -54.354 -4.182 -16.457 1.00 51.00 78 PRO A CA 1
ATOM 600 C C . PRO A 1 78 ? -55.507 -4.783 -15.632 1.00 51.00 78 PRO A C 1
ATOM 602 O O . PRO A 1 78 ? -56.004 -4.119 -14.730 1.00 51.00 78 PRO A O 1
ATOM 605 N N . ASN A 1 79 ? -55.936 -6.023 -15.885 1.00 47.19 79 ASN A N 1
ATOM 606 C CA . ASN A 1 79 ? -57.076 -6.628 -15.184 1.00 47.19 79 ASN A CA 1
ATOM 607 C C . ASN A 1 79 ? -56.658 -7.706 -14.175 1.00 47.19 79 ASN A C 1
ATOM 609 O O . ASN A 1 79 ? -56.987 -8.880 -14.336 1.00 47.19 79 ASN A O 1
ATOM 613 N N . MET A 1 80 ? -55.972 -7.307 -13.102 1.00 46.41 80 MET A N 1
ATOM 614 C CA . MET A 1 80 ? -55.880 -8.126 -11.888 1.00 46.41 80 MET A CA 1
ATOM 615 C C . MET A 1 80 ? -56.649 -7.455 -10.751 1.00 46.41 80 MET A C 1
ATOM 617 O O . MET A 1 80 ? -56.180 -6.526 -10.098 1.00 46.41 80 MET A O 1
ATOM 621 N N . HIS A 1 81 ? -57.866 -7.950 -10.536 1.00 45.09 81 HIS A N 1
ATOM 622 C CA . HIS A 1 81 ? -58.677 -7.657 -9.365 1.00 45.09 81 HIS A CA 1
ATOM 623 C C . HIS A 1 81 ? -58.044 -8.285 -8.111 1.00 45.09 81 HIS A C 1
ATOM 625 O O . HIS A 1 81 ? -57.976 -9.506 -7.994 1.00 45.09 81 HIS A O 1
ATOM 631 N N . LEU A 1 82 ? -57.641 -7.446 -7.150 1.00 50.41 82 LEU A N 1
ATOM 632 C CA . LEU A 1 82 ? -57.538 -7.816 -5.732 1.00 50.41 82 LEU A CA 1
ATOM 633 C C . LEU A 1 82 ? -58.965 -8.062 -5.219 1.00 50.41 82 LEU A C 1
ATOM 635 O O . LEU A 1 82 ? -59.788 -7.146 -5.296 1.00 50.41 82 LEU A O 1
ATOM 639 N N . PRO A 1 83 ? -59.287 -9.253 -4.686 1.00 56.22 83 PRO A N 1
ATOM 640 C CA . PRO A 1 83 ? -59.049 -9.471 -3.259 1.00 56.22 83 PRO A CA 1
ATOM 641 C C . PRO A 1 83 ? -58.755 -10.941 -2.896 1.00 56.22 83 PRO A C 1
ATOM 643 O O . PRO A 1 83 ? -59.025 -11.858 -3.658 1.00 56.22 83 PRO A O 1
ATOM 646 N N . ARG A 1 84 ? -58.314 -11.156 -1.651 1.00 48.53 84 ARG A N 1
ATOM 647 C CA . ARG A 1 84 ? -58.033 -12.456 -1.009 1.00 48.53 84 ARG A CA 1
ATOM 648 C C . ARG A 1 84 ? -56.731 -13.114 -1.448 1.00 48.53 84 ARG A C 1
ATOM 650 O O . ARG A 1 84 ? -56.704 -13.875 -2.398 1.00 48.53 84 ARG A O 1
ATOM 657 N N . LEU A 1 85 ? -55.698 -12.903 -0.639 1.00 41.34 85 LEU A N 1
ATOM 658 C CA . LEU A 1 85 ? -54.829 -13.973 -0.135 1.00 41.34 85 LEU A CA 1
ATOM 659 C C . LEU A 1 85 ? -54.069 -13.440 1.093 1.00 41.34 85 LEU A C 1
ATOM 661 O O . LEU A 1 85 ? -52.848 -13.432 1.174 1.00 41.34 85 LEU A O 1
ATOM 665 N N . ALA A 1 86 ? -54.835 -12.976 2.082 1.00 47.97 86 ALA A N 1
ATOM 666 C CA . ALA A 1 86 ? -54.382 -12.934 3.466 1.00 47.97 86 ALA A CA 1
ATOM 667 C C . ALA A 1 86 ? -54.509 -14.359 4.022 1.00 47.97 86 ALA A C 1
ATOM 669 O O . ALA A 1 86 ? -55.494 -14.656 4.683 1.00 47.97 86 ALA A O 1
ATOM 670 N N . GLN A 1 87 ? -53.603 -15.261 3.631 1.00 47.00 87 GLN A N 1
ATOM 671 C CA . GLN A 1 87 ? -53.441 -16.614 4.189 1.00 47.00 87 GLN A CA 1
ATOM 672 C C . GLN A 1 87 ? -52.252 -17.314 3.504 1.00 47.00 87 GLN A C 1
ATOM 674 O O . GLN A 1 87 ? -52.420 -18.249 2.734 1.00 47.00 87 GLN A O 1
ATOM 679 N N . PHE A 1 88 ? -51.029 -16.866 3.788 1.00 43.38 88 PHE A N 1
ATOM 680 C CA . PHE A 1 88 ? -49.860 -17.747 3.725 1.00 43.38 88 PHE A CA 1
ATOM 681 C C . PHE A 1 88 ? -49.083 -17.600 5.029 1.00 43.38 88 PHE A C 1
ATOM 683 O O . PHE A 1 88 ? -48.237 -16.735 5.233 1.00 43.38 88 PHE A O 1
ATOM 690 N N . VAL A 1 89 ? -49.541 -18.444 5.944 1.00 42.62 89 VAL A N 1
ATOM 691 C CA . VAL A 1 89 ? -49.026 -18.783 7.260 1.00 42.62 89 VAL A CA 1
ATOM 692 C C . VAL A 1 89 ? -47.632 -19.402 7.111 1.00 42.62 89 VAL A C 1
ATOM 694 O O . VAL A 1 89 ? -47.440 -20.342 6.347 1.00 42.62 89 VAL A O 1
ATOM 697 N N . THR A 1 90 ? -46.677 -18.810 7.832 1.00 47.47 90 THR A N 1
ATOM 698 C CA . THR A 1 90 ? -45.500 -19.417 8.483 1.00 47.47 90 THR A CA 1
ATOM 699 C C . THR A 1 90 ? -44.955 -20.732 7.918 1.00 47.47 90 THR A C 1
ATOM 701 O O . THR A 1 90 ? -45.484 -21.797 8.221 1.00 47.47 90 THR A O 1
ATOM 704 N N . ALA A 1 91 ? -43.794 -20.657 7.262 1.00 43.66 91 ALA A N 1
ATOM 705 C CA . ALA A 1 91 ? -42.692 -21.617 7.422 1.00 43.66 91 ALA A CA 1
ATOM 706 C C . ALA A 1 91 ? -41.440 -21.129 6.666 1.00 43.66 91 ALA A C 1
ATOM 708 O O . ALA A 1 91 ? -41.028 -21.725 5.677 1.00 43.66 91 ALA A O 1
ATOM 709 N N . LEU A 1 92 ? -40.808 -20.046 7.128 1.00 45.81 92 LEU A N 1
ATOM 710 C CA . LEU A 1 92 ? -39.392 -19.821 6.822 1.00 45.81 92 LEU A CA 1
ATOM 711 C C . LEU A 1 92 ? -38.590 -20.323 8.015 1.00 45.81 92 LEU A C 1
ATOM 713 O O . LEU A 1 92 ? -38.298 -19.608 8.970 1.00 45.81 92 LEU A O 1
ATOM 717 N N . VAL A 1 93 ? -38.337 -21.628 7.961 1.00 47.56 93 VAL A N 1
ATOM 718 C CA . VAL A 1 93 ? -37.350 -22.315 8.780 1.00 47.56 93 VAL A CA 1
ATOM 719 C C . VAL A 1 93 ? -36.019 -21.596 8.606 1.00 47.56 93 VAL A C 1
ATOM 721 O O . VAL A 1 93 ? -35.562 -21.343 7.491 1.00 47.56 93 VAL A O 1
ATOM 724 N N . TRP A 1 94 ? -35.431 -21.262 9.746 1.00 44.94 94 TRP A N 1
ATOM 725 C CA . TRP A 1 94 ? -34.099 -20.715 9.906 1.00 44.94 94 TRP A CA 1
ATOM 726 C C . TRP A 1 94 ? -33.059 -21.665 9.300 1.00 44.94 94 TRP A C 1
ATOM 728 O O . TRP A 1 94 ? -32.521 -22.535 9.975 1.00 44.94 94 TRP A O 1
ATOM 738 N N . LEU A 1 95 ? -32.752 -21.490 8.017 1.00 46.72 95 LEU A N 1
ATOM 739 C CA . LEU A 1 95 ? -31.474 -21.896 7.443 1.00 46.72 95 LEU A CA 1
ATOM 740 C C . LEU A 1 95 ? -30.510 -20.724 7.629 1.00 46.72 95 LEU A C 1
ATOM 742 O O . LEU A 1 95 ? -30.155 -20.017 6.689 1.00 46.72 95 LEU A O 1
ATOM 746 N N . THR A 1 96 ? -30.081 -20.504 8.872 1.00 48.25 96 THR A N 1
ATOM 747 C CA . THR A 1 96 ? -28.819 -19.804 9.119 1.00 48.25 96 THR A CA 1
ATOM 748 C C . THR A 1 96 ? -27.713 -20.748 8.684 1.00 48.25 96 THR A C 1
ATOM 750 O O . THR A 1 96 ? -27.143 -21.485 9.485 1.00 48.25 96 THR A O 1
ATOM 753 N N . VAL A 1 97 ? -27.452 -20.769 7.379 1.00 55.16 97 VAL A N 1
ATOM 754 C CA . VAL A 1 97 ? -26.179 -21.253 6.867 1.00 55.16 97 VAL A CA 1
ATOM 755 C C . VAL A 1 97 ? -25.137 -20.338 7.489 1.00 55.16 97 VAL A C 1
ATOM 757 O O . VAL A 1 97 ? -25.025 -19.167 7.128 1.00 55.16 97 VAL A O 1
ATOM 760 N N . THR A 1 98 ? -24.404 -20.862 8.463 1.00 48.34 98 THR A N 1
ATOM 761 C CA . THR A 1 98 ? -23.115 -20.330 8.874 1.00 48.34 98 THR A CA 1
ATOM 762 C C . THR A 1 98 ? -22.224 -20.321 7.634 1.00 48.34 98 THR A C 1
ATOM 764 O O . THR A 1 98 ? -21.565 -21.304 7.307 1.00 48.34 98 THR A O 1
ATOM 767 N N . GLN A 1 99 ? -22.226 -19.208 6.893 1.00 50.59 99 GLN A N 1
ATOM 768 C CA . GLN A 1 99 ? -21.166 -18.875 5.944 1.00 50.59 99 GLN A CA 1
ATOM 769 C C . GLN A 1 99 ? -19.911 -18.551 6.757 1.00 50.59 99 GLN A C 1
ATOM 771 O O . GLN A 1 99 ? -19.502 -17.403 6.885 1.00 50.59 99 GLN A O 1
ATOM 776 N N . ALA A 1 100 ? -19.315 -19.576 7.359 1.00 50.47 100 ALA A N 1
ATOM 777 C CA . ALA A 1 100 ? -17.955 -19.486 7.842 1.00 50.47 100 ALA A CA 1
ATOM 778 C C . ALA A 1 100 ? -17.033 -19.509 6.613 1.00 50.47 100 ALA A C 1
ATOM 780 O O . ALA A 1 100 ? -16.948 -20.513 5.908 1.00 50.47 100 ALA A O 1
ATOM 781 N N . GLY A 1 101 ? -16.397 -18.369 6.339 1.00 50.00 101 GLY A N 1
ATOM 782 C CA . GLY A 1 101 ? -15.094 -18.311 5.677 1.00 50.00 101 GLY A CA 1
ATOM 783 C C . GLY A 1 101 ? -15.029 -18.716 4.207 1.00 50.00 101 GLY A C 1
ATOM 784 O O . GLY A 1 101 ? -14.074 -19.383 3.819 1.00 50.00 101 GLY A O 1
ATOM 785 N N . ARG A 1 102 ? -15.973 -18.301 3.349 1.00 45.47 102 ARG A N 1
ATOM 786 C CA . ARG A 1 102 ? -15.599 -18.211 1.927 1.00 45.47 102 ARG A CA 1
ATOM 787 C C . ARG A 1 102 ? -14.673 -17.000 1.780 1.00 45.47 102 ARG A C 1
ATOM 789 O O . ARG A 1 102 ? -15.151 -15.893 2.045 1.00 45.47 102 ARG A O 1
ATOM 796 N N . PRO A 1 103 ? -13.393 -17.173 1.392 1.00 50.28 103 PRO A N 1
ATOM 797 C CA . PRO A 1 103 ? -12.525 -16.038 1.112 1.00 50.28 103 PRO A CA 1
ATOM 798 C C . PRO A 1 103 ? -13.231 -15.116 0.115 1.00 50.28 103 PRO A C 1
ATOM 800 O O . PRO A 1 103 ? -13.907 -15.586 -0.810 1.00 50.28 103 PRO A O 1
ATOM 803 N N . ARG A 1 104 ? -13.152 -13.801 0.355 1.00 51.81 104 ARG A N 1
ATOM 804 C CA . ARG A 1 104 ? -13.806 -12.805 -0.503 1.00 51.81 104 ARG A CA 1
ATOM 805 C C . ARG A 1 104 ? -13.417 -13.063 -1.966 1.00 51.81 104 ARG A C 1
ATOM 807 O O . ARG A 1 104 ? -12.238 -13.320 -2.223 1.00 51.81 104 ARG A O 1
ATOM 814 N N . PRO A 1 105 ? -14.356 -12.957 -2.925 1.00 48.12 105 PRO A N 1
ATOM 815 C CA . PRO A 1 105 ? -14.016 -12.963 -4.344 1.00 48.12 105 PRO A CA 1
ATOM 816 C C . PRO A 1 105 ? -12.926 -11.912 -4.599 1.00 48.12 105 PRO A C 1
ATOM 818 O O . PRO A 1 105 ? -13.168 -10.726 -4.385 1.00 48.12 105 PRO A O 1
ATOM 821 N N . GLY A 1 106 ? -11.724 -12.355 -4.975 1.00 58.62 106 GLY A N 1
ATOM 822 C CA . GLY A 1 106 ? -10.564 -11.488 -5.218 1.00 58.62 106 GLY A CA 1
ATOM 823 C C . GLY A 1 106 ? -9.344 -11.719 -4.320 1.00 58.62 106 GLY A C 1
ATOM 824 O O . GLY A 1 106 ? -8.327 -11.084 -4.565 1.00 58.62 106 GLY A O 1
ATOM 825 N N . ALA A 1 107 ? -9.412 -12.605 -3.318 1.00 57.47 107 ALA A N 1
ATOM 826 C CA . ALA A 1 107 ? -8.216 -13.050 -2.599 1.00 57.47 107 ALA A CA 1
ATOM 827 C C . ALA A 1 107 ? -7.486 -14.135 -3.408 1.00 57.47 107 ALA A C 1
ATOM 829 O O . ALA A 1 107 ? -8.063 -15.195 -3.675 1.00 57.47 107 ALA A O 1
ATOM 830 N N . HIS A 1 108 ? -6.230 -13.895 -3.772 1.00 64.56 108 HIS A N 1
ATOM 831 C CA . HIS A 1 108 ? -5.347 -14.926 -4.311 1.00 64.56 108 HIS A CA 1
ATOM 832 C C . HIS A 1 108 ? -4.510 -15.492 -3.160 1.00 64.56 108 HIS A C 1
ATOM 834 O O . HIS A 1 108 ? -3.857 -14.737 -2.445 1.00 64.56 108 HIS A O 1
ATOM 840 N N . ILE A 1 109 ? -4.569 -16.811 -2.940 1.00 60.00 109 ILE A N 1
ATOM 841 C CA . ILE A 1 109 ? -3.664 -17.478 -1.995 1.00 60.00 109 ILE A CA 1
ATOM 842 C C . ILE A 1 109 ? -2.300 -17.531 -2.677 1.00 60.00 109 ILE A C 1
ATOM 844 O O . ILE A 1 109 ? -2.139 -18.223 -3.683 1.00 60.00 109 ILE A O 1
ATOM 848 N N . GLU A 1 110 ? -1.345 -16.780 -2.150 1.00 70.12 110 GLU A N 1
ATOM 849 C CA . GLU A 1 110 ? 0.026 -16.722 -2.638 1.00 70.12 110 GLU A CA 1
ATOM 850 C C . GLU A 1 110 ? 0.950 -17.090 -1.479 1.00 70.12 110 GLU A C 1
ATOM 852 O O . GLU A 1 110 ? 0.681 -16.714 -0.351 1.00 70.12 110 GLU A O 1
ATOM 857 N N . THR A 1 111 ? 2.032 -17.828 -1.711 1.00 77.69 111 THR A N 1
ATOM 858 C CA . THR A 1 111 ? 3.057 -18.066 -0.678 1.00 77.69 111 THR A CA 1
ATOM 859 C C . THR A 1 111 ? 3.741 -16.753 -0.285 1.00 77.69 111 THR A C 1
ATOM 861 O O . THR A 1 111 ? 4.017 -15.927 -1.157 1.00 77.69 111 THR A O 1
ATOM 864 N N . CYS A 1 112 ? 4.058 -16.544 0.999 1.00 78.38 112 CYS A N 1
ATOM 865 C CA . CYS A 1 112 ? 4.996 -15.482 1.378 1.00 78.38 112 CYS A CA 1
ATOM 866 C C . CYS A 1 112 ? 6.373 -15.838 0.832 1.00 78.38 112 CYS A C 1
ATOM 868 O O . CYS A 1 112 ? 6.876 -16.936 1.079 1.00 78.38 112 CYS A O 1
ATOM 870 N N . HIS A 1 113 ? 6.965 -14.926 0.072 1.00 78.19 113 HIS A N 1
ATOM 871 C CA . HIS A 1 113 ? 8.323 -15.110 -0.413 1.00 78.19 113 HIS A CA 1
ATOM 872 C C . HIS A 1 113 ? 9.324 -14.638 0.641 1.00 78.19 113 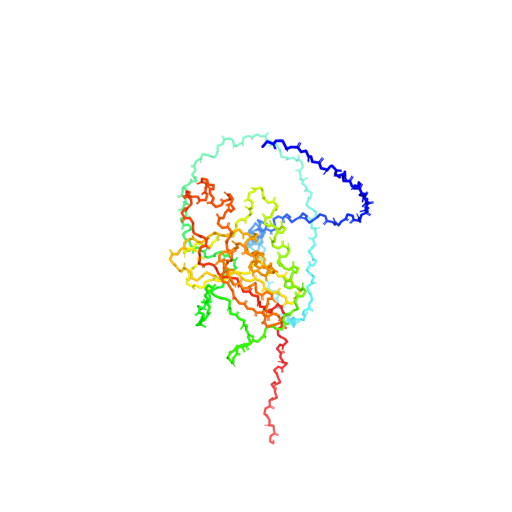HIS A C 1
ATOM 874 O O . HIS A 1 113 ? 9.075 -13.665 1.356 1.00 78.19 113 HIS A O 1
ATOM 880 N N . ASP A 1 114 ? 10.469 -15.314 0.723 1.00 71.69 114 ASP A N 1
ATOM 881 C CA . ASP A 1 114 ? 11.566 -14.877 1.580 1.00 71.69 114 ASP A CA 1
ATOM 882 C C . ASP A 1 114 ? 11.960 -13.434 1.223 1.00 71.69 114 ASP A C 1
ATOM 884 O O . ASP A 1 114 ? 12.204 -13.113 0.061 1.00 71.69 114 ASP A O 1
ATOM 888 N N . GLY A 1 115 ? 11.997 -12.557 2.228 1.00 74.62 115 GLY A N 1
ATOM 889 C CA . GLY A 1 115 ? 12.275 -11.126 2.055 1.00 74.62 115 GLY A CA 1
ATOM 890 C C . GLY A 1 115 ? 11.034 -10.227 1.980 1.00 74.62 115 GLY A C 1
ATOM 891 O O . GLY A 1 115 ? 11.169 -9.018 2.167 1.00 74.62 115 GLY A O 1
ATOM 892 N N . GLU A 1 116 ? 9.827 -10.778 1.804 1.00 82.12 116 GLU A N 1
ATOM 893 C CA . GLU A 1 116 ? 8.584 -10.015 1.979 1.00 82.12 116 GLU A CA 1
ATOM 894 C C . GLU A 1 116 ? 8.329 -9.781 3.479 1.00 82.12 116 GLU A C 1
ATOM 896 O O . GLU A 1 116 ? 8.163 -10.716 4.261 1.00 82.12 116 GLU A O 1
ATOM 901 N N . GLY A 1 117 ? 8.307 -8.518 3.907 1.00 88.62 117 GLY A N 1
ATOM 902 C CA . GLY A 1 117 ? 8.171 -8.172 5.319 1.00 88.62 117 GLY A CA 1
ATOM 903 C C . GLY A 1 117 ? 7.891 -6.692 5.548 1.00 88.62 117 GLY A C 1
ATOM 904 O O . GLY A 1 117 ? 7.497 -5.961 4.642 1.00 88.62 117 GLY A O 1
ATOM 905 N N . SER A 1 118 ? 8.105 -6.236 6.781 1.00 90.44 118 SER A N 1
ATOM 906 C CA . SER A 1 118 ? 7.876 -4.838 7.158 1.00 90.44 118 SER A CA 1
ATOM 907 C C . SER A 1 118 ? 8.894 -3.860 6.563 1.00 90.44 118 SER A C 1
ATOM 909 O O . SER A 1 118 ? 8.621 -2.667 6.522 1.00 90.44 118 SER A O 1
ATOM 911 N N . ASN A 1 119 ? 10.051 -4.335 6.100 1.00 92.50 119 ASN A N 1
ATOM 912 C CA . ASN A 1 119 ? 11.093 -3.496 5.511 1.00 92.50 119 ASN A CA 1
ATOM 913 C C . ASN A 1 119 ? 10.855 -3.254 4.017 1.00 92.50 119 ASN A C 1
ATOM 915 O O . ASN A 1 119 ? 10.263 -4.086 3.331 1.00 92.50 119 ASN A O 1
ATOM 919 N N . LEU A 1 120 ? 11.366 -2.128 3.509 1.00 93.56 120 LEU A N 1
ATOM 920 C CA . LEU A 1 120 ? 11.335 -1.832 2.079 1.00 93.56 120 LEU A CA 1
ATOM 921 C C . LEU A 1 120 ? 12.180 -2.862 1.323 1.00 93.56 120 LEU A C 1
ATOM 923 O O . LEU A 1 120 ? 13.391 -2.940 1.529 1.00 93.56 120 LEU A O 1
ATOM 927 N N . HIS A 1 121 ? 11.545 -3.586 0.407 1.00 94.44 121 HIS A N 1
ATOM 928 C CA . HIS A 1 121 ? 12.201 -4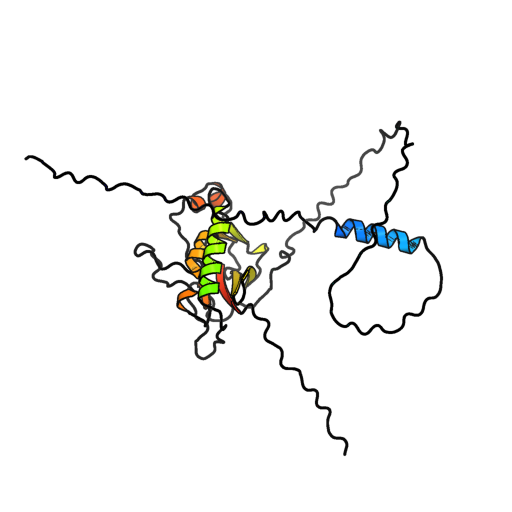.460 -0.558 1.00 94.44 121 HIS A CA 1
ATOM 929 C C . HIS A 1 121 ? 11.925 -3.945 -1.969 1.00 94.44 121 HIS A C 1
ATOM 931 O O . HIS A 1 121 ? 10.777 -3.913 -2.410 1.00 94.44 121 HIS A O 1
ATOM 937 N N . CYS A 1 122 ? 12.967 -3.510 -2.673 1.00 95.38 122 CYS A N 1
ATOM 938 C CA . CYS A 1 122 ? 12.865 -3.104 -4.072 1.00 95.38 122 CYS A CA 1
ATOM 939 C C . CYS A 1 122 ? 13.156 -4.304 -4.972 1.00 95.38 122 CYS A C 1
ATOM 941 O O . CYS A 1 122 ? 14.140 -5.003 -4.753 1.00 95.38 122 CYS A O 1
ATOM 943 N N . TYR A 1 123 ? 12.367 -4.505 -6.029 1.00 95.31 123 TYR A N 1
ATOM 944 C CA . TYR A 1 123 ? 12.528 -5.655 -6.929 1.00 95.31 123 TYR A CA 1
ATOM 945 C C . TYR A 1 123 ? 13.665 -5.456 -7.950 1.00 95.31 123 TYR A C 1
ATOM 947 O O . TYR A 1 123 ? 13.463 -5.548 -9.160 1.00 95.31 123 TYR A O 1
ATOM 955 N N . ASN A 1 124 ? 14.863 -5.118 -7.479 1.00 94.62 124 ASN A N 1
ATOM 956 C CA . ASN A 1 124 ? 16.060 -4.884 -8.293 1.00 94.62 124 ASN A CA 1
ATOM 957 C C . ASN A 1 124 ? 17.324 -5.560 -7.733 1.00 94.62 124 ASN A C 1
ATOM 959 O O . ASN A 1 124 ? 18.428 -5.271 -8.204 1.00 94.62 124 ASN A O 1
ATOM 963 N N . GLY A 1 125 ? 17.176 -6.444 -6.743 1.00 90.94 125 GLY A N 1
ATOM 964 C CA . GLY A 1 125 ? 18.235 -7.323 -6.279 1.00 90.94 125 GLY A CA 1
ATOM 965 C C . GLY A 1 125 ? 18.623 -8.375 -7.319 1.00 90.94 125 GLY A C 1
ATOM 966 O O . GLY A 1 125 ? 18.019 -8.509 -8.382 1.00 90.94 125 GLY A O 1
ATOM 967 N N . LYS A 1 126 ? 19.673 -9.139 -7.003 1.00 90.56 126 LYS A N 1
ATOM 968 C CA . LYS A 1 126 ? 20.272 -10.130 -7.911 1.00 90.56 126 LYS A CA 1
ATOM 969 C C . LYS A 1 126 ? 19.271 -11.180 -8.411 1.00 90.56 126 LYS A C 1
ATOM 971 O O . LYS A 1 126 ? 19.368 -11.588 -9.565 1.00 90.56 126 LYS A O 1
ATOM 976 N N . ASP A 1 127 ? 18.350 -11.590 -7.544 1.00 88.50 127 ASP A N 1
ATOM 977 C CA . ASP A 1 127 ? 17.361 -12.640 -7.807 1.00 88.50 127 ASP A CA 1
ATOM 978 C C . ASP A 1 127 ? 15.942 -12.070 -8.014 1.00 88.50 127 ASP A C 1
ATOM 980 O O . ASP A 1 127 ? 14.982 -12.821 -8.183 1.00 88.50 127 ASP A O 1
ATOM 984 N N . ASP A 1 128 ? 15.804 -10.740 -8.037 1.00 90.62 128 ASP A N 1
ATOM 985 C CA . ASP A 1 128 ? 14.530 -10.064 -8.262 1.00 90.62 128 ASP A CA 1
ATOM 986 C C . ASP A 1 128 ? 14.242 -9.850 -9.754 1.00 90.62 128 ASP A C 1
ATOM 988 O O . ASP A 1 128 ? 15.136 -9.774 -10.602 1.00 90.62 128 ASP A O 1
ATOM 992 N N . ILE A 1 129 ? 12.957 -9.676 -10.075 1.00 92.38 129 ILE A N 1
ATOM 993 C CA . ILE A 1 129 ? 12.498 -9.285 -11.409 1.00 92.38 129 ILE A CA 1
ATOM 994 C C . ILE A 1 129 ? 11.897 -7.873 -11.328 1.00 92.38 129 ILE A C 1
ATOM 996 O O . ILE A 1 129 ? 10.792 -7.722 -10.794 1.00 92.38 129 ILE A O 1
ATOM 1000 N N . PRO A 1 130 ? 12.559 -6.850 -11.905 1.00 95.38 130 PRO A N 1
ATOM 1001 C CA . PRO A 1 130 ? 12.008 -5.503 -11.990 1.00 95.38 130 PRO A CA 1
ATOM 1002 C C . PRO A 1 130 ? 10.652 -5.472 -12.697 1.00 95.38 130 PRO A C 1
ATOM 1004 O O . PRO A 1 130 ? 10.451 -6.108 -13.734 1.00 95.38 130 PRO A O 1
ATOM 1007 N N . GLN A 1 131 ? 9.722 -4.690 -12.155 1.00 96.38 131 GLN A N 1
ATOM 1008 C CA . GLN A 1 131 ? 8.330 -4.645 -12.612 1.00 96.38 131 GLN A CA 1
ATOM 1009 C C . GLN A 1 131 ? 8.102 -3.698 -13.799 1.00 96.38 131 GLN A C 1
ATOM 1011 O O . GLN A 1 131 ? 7.053 -3.760 -14.445 1.00 96.38 131 GLN A O 1
ATOM 1016 N N . ASN A 1 132 ? 9.095 -2.857 -14.109 1.00 95.75 132 ASN A N 1
ATOM 1017 C CA . ASN A 1 132 ? 9.077 -1.881 -15.199 1.00 95.75 132 ASN A CA 1
ATOM 1018 C C . ASN A 1 132 ? 7.816 -0.995 -15.178 1.00 95.75 132 ASN A C 1
ATOM 1020 O O . ASN A 1 132 ? 7.142 -0.814 -16.194 1.00 95.75 132 ASN A O 1
ATOM 1024 N N . VAL A 1 133 ? 7.482 -0.495 -13.990 1.00 96.75 133 VAL A N 1
ATOM 1025 C CA . VAL A 1 133 ? 6.358 0.417 -13.749 1.00 96.75 133 VAL A CA 1
ATOM 1026 C C . VAL A 1 133 ? 6.772 1.868 -14.008 1.00 96.75 133 VAL A C 1
ATOM 1028 O O . VAL A 1 133 ? 7.933 2.232 -13.817 1.00 96.75 133 VAL A O 1
ATOM 1031 N N . ASP A 1 134 ? 5.836 2.714 -14.436 1.00 97.06 134 ASP A N 1
ATOM 1032 C CA . ASP A 1 134 ? 6.078 4.152 -14.581 1.00 97.06 134 ASP A CA 1
ATOM 1033 C C . ASP A 1 134 ? 5.976 4.840 -13.211 1.00 97.06 134 ASP A C 1
ATOM 1035 O O . ASP A 1 134 ? 4.971 4.722 -12.511 1.00 97.06 134 ASP A O 1
ATOM 1039 N N . ILE A 1 135 ? 7.007 5.598 -12.831 1.00 97.19 135 ILE A N 1
ATOM 1040 C CA . ILE A 1 135 ? 7.074 6.318 -11.550 1.00 97.19 135 ILE A CA 1
ATOM 1041 C C . ILE A 1 135 ? 5.890 7.286 -11.391 1.00 97.19 135 ILE A C 1
ATOM 1043 O O . ILE A 1 135 ? 5.359 7.450 -10.291 1.00 97.19 135 ILE A O 1
ATOM 1047 N N . LYS A 1 136 ? 5.432 7.902 -12.488 1.00 97.06 136 LYS A N 1
ATOM 1048 C CA . LYS A 1 136 ? 4.266 8.790 -12.481 1.00 97.06 136 LYS A CA 1
ATOM 1049 C C . LYS A 1 136 ? 2.987 8.030 -12.133 1.00 97.06 136 LYS A C 1
ATOM 1051 O O . LYS A 1 136 ? 2.157 8.555 -11.393 1.00 97.06 136 LYS A O 1
ATOM 1056 N N . ASP A 1 137 ? 2.840 6.805 -12.631 1.00 97.38 137 ASP A N 1
ATOM 1057 C CA . ASP A 1 137 ? 1.693 5.949 -12.317 1.00 97.38 137 ASP A CA 1
ATOM 1058 C C . ASP A 1 137 ? 1.703 5.540 -10.837 1.00 97.38 137 ASP A C 1
ATOM 1060 O O . ASP A 1 137 ? 0.643 5.508 -10.216 1.00 97.38 137 ASP A O 1
ATOM 1064 N N . ILE A 1 138 ? 2.883 5.304 -10.243 1.00 97.44 138 ILE A N 1
ATOM 1065 C CA . ILE A 1 138 ? 3.019 5.007 -8.804 1.00 97.44 138 ILE A CA 1
ATOM 1066 C C . ILE A 1 138 ? 2.531 6.195 -7.966 1.00 97.44 138 ILE A C 1
ATOM 1068 O O . ILE A 1 138 ? 1.722 6.023 -7.051 1.00 97.44 138 ILE A O 1
ATOM 1072 N N . ALA A 1 139 ? 2.994 7.407 -8.290 1.00 97.44 139 ALA A N 1
ATOM 1073 C CA . ALA A 1 139 ? 2.590 8.622 -7.584 1.00 97.44 139 ALA A CA 1
ATOM 1074 C C . ALA A 1 139 ? 1.076 8.873 -7.695 1.00 97.44 139 ALA A C 1
ATOM 1076 O O . ALA A 1 139 ? 0.415 9.181 -6.701 1.00 97.44 139 ALA A O 1
ATOM 1077 N N . GLU A 1 140 ? 0.508 8.699 -8.891 1.00 97.38 140 GLU A N 1
ATOM 1078 C CA . GLU A 1 140 ? -0.926 8.876 -9.132 1.00 97.38 140 GLU A CA 1
ATOM 1079 C C . GLU A 1 140 ? -1.7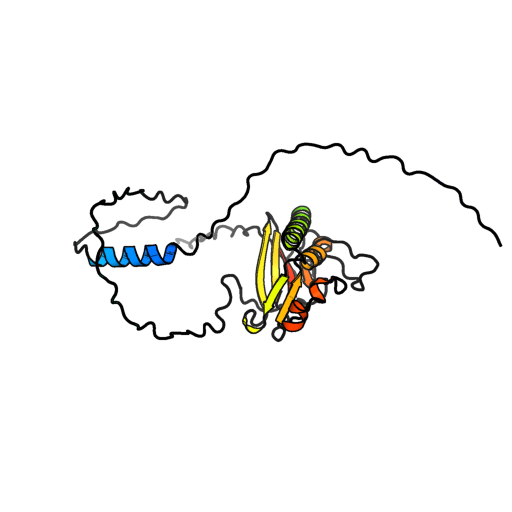67 7.814 -8.410 1.00 97.38 140 GLU A C 1
ATOM 1081 O O . GLU A 1 140 ? -2.806 8.150 -7.842 1.00 97.38 140 GLU A O 1
ATOM 1086 N N . ALA A 1 141 ? -1.296 6.564 -8.339 1.00 97.88 141 ALA A N 1
ATOM 1087 C CA . ALA A 1 141 ? -1.939 5.514 -7.552 1.00 97.88 141 ALA A CA 1
ATOM 1088 C C . ALA A 1 141 ? -1.962 5.847 -6.051 1.00 97.88 141 ALA A C 1
ATOM 1090 O O . ALA A 1 141 ? -3.012 5.736 -5.413 1.00 97.88 141 ALA A O 1
ATOM 1091 N N . GLY A 1 142 ? -0.843 6.327 -5.496 1.00 97.62 142 GLY A N 1
ATOM 1092 C CA . GLY A 1 142 ? -0.785 6.810 -4.113 1.00 97.62 142 GLY A CA 1
ATOM 1093 C C . GLY A 1 142 ? -1.781 7.948 -3.856 1.00 97.62 142 GLY A C 1
ATOM 1094 O O . GLY A 1 142 ? -2.567 7.894 -2.908 1.00 97.62 142 GLY A O 1
ATOM 1095 N N . GLN A 1 143 ? -1.827 8.946 -4.742 1.00 97.75 143 GLN A N 1
ATOM 1096 C CA . GLN A 1 143 ? -2.768 10.063 -4.624 1.00 97.75 143 GLN A CA 1
ATOM 1097 C C . GLN A 1 143 ? -4.237 9.619 -4.733 1.00 97.75 143 GLN A C 1
ATOM 1099 O O . GLN A 1 143 ? -5.087 10.115 -3.989 1.00 97.75 143 GLN A O 1
ATOM 1104 N N . ALA A 1 144 ? -4.553 8.686 -5.633 1.00 97.69 144 ALA A N 1
ATOM 1105 C CA . ALA A 1 144 ? -5.904 8.156 -5.792 1.00 97.69 144 ALA A CA 1
ATOM 1106 C C . ALA A 1 144 ? -6.373 7.417 -4.529 1.00 97.69 144 ALA A C 1
ATOM 1108 O O . ALA A 1 144 ? -7.476 7.671 -4.043 1.00 97.69 144 ALA A O 1
ATOM 1109 N N . LEU A 1 145 ? -5.513 6.574 -3.948 1.00 98.00 145 LEU A N 1
ATOM 1110 C CA . LEU A 1 145 ? -5.800 5.862 -2.699 1.00 98.00 145 LEU A CA 1
ATOM 1111 C C . LEU A 1 145 ? -5.989 6.822 -1.520 1.00 98.00 145 LEU A C 1
ATOM 1113 O O . LEU A 1 145 ? -6.906 6.637 -0.720 1.00 98.00 145 LEU A O 1
ATOM 1117 N N . ARG A 1 146 ? -5.194 7.897 -1.446 1.00 97.25 146 ARG A N 1
ATOM 1118 C CA . ARG A 1 146 ? -5.388 8.963 -0.450 1.00 97.25 146 ARG A CA 1
ATOM 1119 C C . ARG A 1 146 ? -6.754 9.622 -0.580 1.00 97.25 146 ARG A C 1
ATOM 1121 O O . ARG A 1 146 ? -7.440 9.802 0.423 1.00 97.25 146 ARG A O 1
ATOM 1128 N N . ASN A 1 147 ? -7.140 9.994 -1.799 1.00 97.25 147 ASN A N 1
ATOM 1129 C CA . ASN A 1 147 ? -8.429 10.634 -2.049 1.00 97.25 147 ASN A CA 1
ATOM 1130 C C . ASN A 1 147 ? -9.577 9.701 -1.652 1.00 97.25 147 ASN A C 1
ATOM 1132 O O . ASN A 1 147 ? -10.440 10.112 -0.884 1.00 97.25 147 ASN A O 1
ATOM 1136 N N . TYR A 1 148 ? -9.515 8.433 -2.068 1.00 97.56 148 TYR A N 1
ATOM 1137 C CA . TYR A 1 148 ? -10.487 7.404 -1.698 1.00 97.56 148 TYR A CA 1
ATOM 1138 C C . TYR A 1 148 ? -10.589 7.196 -0.178 1.00 97.56 148 TYR A C 1
ATOM 1140 O O . TYR A 1 148 ? -11.680 7.051 0.373 1.00 97.56 148 TYR A O 1
ATOM 1148 N N . GLY A 1 149 ? -9.453 7.231 0.524 1.00 97.25 149 GLY A N 1
ATOM 1149 C CA . GLY A 1 149 ? -9.410 7.170 1.981 1.00 97.25 149 GLY A CA 1
ATOM 1150 C C . GLY A 1 149 ? -10.142 8.331 2.656 1.00 97.25 149 GLY A C 1
ATOM 1151 O O . GLY A 1 149 ? -10.782 8.126 3.683 1.00 97.25 149 GLY A O 1
ATOM 1152 N N . ARG A 1 150 ? -10.078 9.531 2.069 1.00 96.81 150 ARG A N 1
ATOM 1153 C CA . ARG A 1 150 ? -10.635 10.779 2.619 1.00 96.81 150 ARG A CA 1
ATOM 1154 C C . ARG A 1 150 ? -12.097 11.040 2.247 1.00 96.81 150 ARG A C 1
ATOM 1156 O O . ARG A 1 150 ? -12.674 11.998 2.754 1.00 96.81 150 ARG A O 1
ATOM 1163 N N . GLU A 1 151 ? -12.701 10.208 1.401 1.00 96.94 151 GLU A N 1
ATOM 1164 C CA . GLU A 1 151 ? -14.141 10.275 1.106 1.00 96.94 151 GLU A CA 1
ATOM 1165 C C . GLU A 1 151 ? -15.000 9.989 2.348 1.00 96.94 151 GLU A C 1
ATOM 1167 O O . GLU A 1 151 ? -16.111 10.503 2.462 1.00 96.94 151 GLU A O 1
ATOM 1172 N N . GLU A 1 152 ? -14.476 9.210 3.300 1.00 95.00 152 GLU A N 1
ATOM 1173 C CA . GLU A 1 152 ? -15.142 8.900 4.565 1.00 95.00 152 GLU A CA 1
ATOM 1174 C C . GLU A 1 152 ? -14.621 9.787 5.697 1.00 95.00 152 GLU A C 1
ATOM 1176 O O . GLU A 1 152 ? -13.412 9.947 5.904 1.00 95.00 152 GLU A O 1
ATOM 1181 N N . LYS A 1 153 ? -15.538 10.331 6.502 1.00 91.81 153 LYS A N 1
ATOM 1182 C CA . LYS A 1 153 ? -15.169 11.112 7.686 1.00 91.81 153 LYS A CA 1
ATOM 1183 C C . LYS A 1 153 ? -14.484 10.203 8.708 1.00 91.81 153 LYS A C 1
ATOM 1185 O O . LYS A 1 153 ? -15.092 9.265 9.207 1.00 91.81 153 LYS A O 1
ATOM 1190 N N . GLY A 1 154 ? -13.241 10.528 9.062 1.00 90.38 154 GLY A N 1
ATOM 1191 C CA . GLY A 1 154 ? -12.408 9.690 9.933 1.00 90.38 154 GLY A CA 1
ATOM 1192 C C . GLY A 1 154 ? -11.535 8.685 9.176 1.00 90.38 154 GLY A C 1
ATOM 1193 O O . GLY A 1 154 ? -10.709 8.032 9.801 1.00 90.38 154 GLY A O 1
ATOM 1194 N N . GLY A 1 155 ? -11.657 8.629 7.848 1.00 95.38 155 GLY A N 1
ATOM 1195 C CA . GLY A 1 155 ? -10.824 7.812 6.979 1.00 95.38 155 GLY A CA 1
ATOM 1196 C C . GLY A 1 155 ? -11.387 6.412 6.733 1.00 95.38 155 GLY A C 1
ATOM 1197 O O . GLY A 1 155 ? -11.974 5.779 7.610 1.00 95.38 155 GLY A O 1
ATOM 1198 N N . ARG A 1 156 ? -11.198 5.912 5.511 1.00 97.56 156 ARG A N 1
ATOM 1199 C CA . ARG A 1 156 ? -11.556 4.542 5.134 1.00 97.56 156 ARG A CA 1
ATOM 1200 C C . ARG A 1 156 ? -10.436 3.571 5.512 1.00 97.56 156 ARG A C 1
ATOM 1202 O O . ARG A 1 156 ? -9.271 3.812 5.190 1.00 97.56 156 ARG A O 1
ATOM 1209 N N . PHE A 1 157 ? -10.811 2.448 6.119 1.00 97.75 157 PHE A N 1
ATOM 1210 C CA . PHE A 1 157 ? -9.900 1.353 6.445 1.00 97.75 157 PHE A CA 1
ATOM 1211 C C . PHE A 1 157 ? -9.916 0.252 5.380 1.00 97.75 157 PHE A C 1
ATOM 1213 O O . PHE A 1 157 ? -10.967 -0.105 4.841 1.00 97.75 157 PHE A O 1
ATOM 1220 N N . LEU A 1 158 ? -8.742 -0.311 5.115 1.00 97.31 158 LEU A N 1
ATOM 1221 C CA . LEU A 1 158 ? -8.565 -1.641 4.553 1.00 97.31 158 LEU A CA 1
ATOM 1222 C C . LEU A 1 158 ? -8.432 -2.622 5.720 1.00 97.31 158 LEU A C 1
ATOM 1224 O O . LEU A 1 158 ? -7.533 -2.464 6.540 1.00 97.31 158 LEU A O 1
ATOM 1228 N N . THR A 1 159 ? -9.291 -3.640 5.766 1.00 96.38 159 THR A N 1
ATOM 1229 C CA . THR A 1 159 ? -9.271 -4.674 6.811 1.00 96.38 159 THR A CA 1
ATOM 1230 C C . THR A 1 159 ? -9.055 -6.050 6.192 1.00 96.38 159 THR A C 1
ATOM 1232 O O . THR A 1 159 ? -9.787 -6.446 5.279 1.00 96.38 159 THR A O 1
ATOM 1235 N N . MET A 1 160 ? -8.076 -6.777 6.720 1.00 93.62 160 MET A N 1
ATOM 1236 C CA . MET A 1 160 ? -7.666 -8.120 6.322 1.00 93.62 160 MET A CA 1
ATOM 1237 C C . MET A 1 160 ? -7.575 -8.964 7.595 1.00 93.62 160 MET A C 1
ATOM 1239 O O . MET A 1 160 ? -6.704 -8.744 8.423 1.00 93.62 160 MET A O 1
ATOM 1243 N N . THR A 1 161 ? -8.527 -9.876 7.791 1.00 93.12 161 THR A N 1
ATOM 1244 C CA . THR A 1 161 ? -8.612 -10.701 9.008 1.00 93.12 161 THR A CA 1
ATOM 1245 C C . THR A 1 161 ? -7.955 -12.054 8.787 1.00 93.12 161 THR A C 1
ATOM 1247 O O . THR A 1 161 ? -8.100 -12.611 7.698 1.00 93.12 161 THR A O 1
ATOM 1250 N N . ALA A 1 162 ? -7.341 -12.645 9.811 1.00 89.81 162 ALA A N 1
ATOM 1251 C CA . ALA A 1 162 ? -6.738 -13.979 9.744 1.00 89.81 162 ALA A CA 1
ATOM 1252 C C . ALA A 1 162 ? -7.716 -15.026 9.177 1.00 89.81 162 ALA A C 1
ATOM 1254 O O . ALA A 1 162 ? -7.364 -15.842 8.327 1.00 89.81 162 ALA A O 1
ATOM 1255 N N . ALA A 1 163 ? -8.996 -14.933 9.558 1.00 88.00 163 ALA A N 1
ATOM 1256 C CA . ALA A 1 163 ? -10.049 -15.825 9.071 1.00 88.00 163 ALA A CA 1
ATOM 1257 C C . ALA A 1 163 ? -10.340 -15.709 7.559 1.00 88.00 163 ALA A C 1
ATOM 1259 O O . ALA A 1 163 ? -10.785 -16.675 6.944 1.00 88.00 163 ALA A O 1
ATOM 1260 N N . ASN A 1 164 ? -10.130 -14.532 6.961 1.00 82.88 164 ASN A N 1
ATOM 1261 C CA . ASN A 1 164 ? -10.408 -14.269 5.543 1.00 82.88 164 ASN A CA 1
ATOM 1262 C C . ASN A 1 164 ? -9.133 -14.184 4.692 1.00 82.88 164 ASN A C 1
ATOM 1264 O O . ASN A 1 164 ? -9.224 -14.101 3.467 1.00 82.88 164 ASN A O 1
ATOM 1268 N N . ALA A 1 165 ? -7.976 -14.185 5.350 1.00 78.06 165 ALA A N 1
ATOM 1269 C CA . ALA A 1 165 ? -6.659 -13.950 4.796 1.00 78.06 165 ALA A CA 1
ATOM 1270 C C . ALA A 1 165 ? -5.677 -15.018 5.265 1.00 78.06 165 ALA A C 1
ATOM 1272 O O . ALA A 1 165 ? -4.643 -14.709 5.860 1.00 78.06 165 ALA A O 1
ATOM 1273 N N . ALA A 1 166 ? -6.049 -16.275 5.008 1.00 70.06 166 ALA A N 1
ATOM 1274 C CA . ALA A 1 166 ? -5.197 -17.418 5.281 1.00 70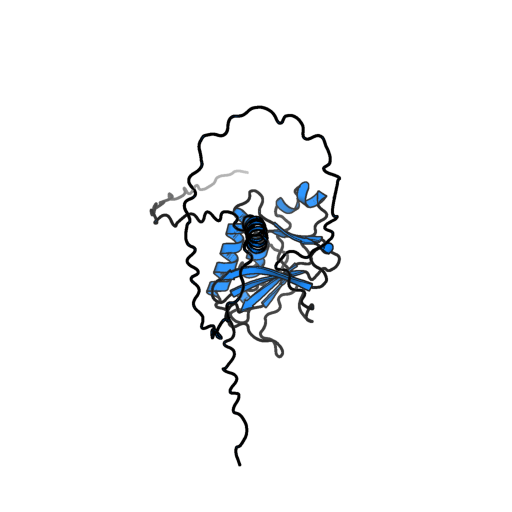.06 166 ALA A CA 1
ATOM 1275 C C . ALA A 1 166 ? -3.851 -17.236 4.569 1.00 70.06 166 ALA A C 1
ATOM 1277 O O . ALA A 1 166 ? -3.832 -16.945 3.375 1.00 70.06 166 ALA A O 1
ATOM 1278 N N . ASP A 1 167 ? -2.786 -17.370 5.361 1.00 71.44 167 ASP A N 1
ATOM 1279 C CA . ASP A 1 167 ? -1.366 -17.412 5.003 1.00 71.44 167 ASP A CA 1
ATOM 1280 C C . ASP A 1 167 ? -1.017 -16.713 3.680 1.00 71.44 167 ASP A C 1
ATOM 1282 O O . ASP A 1 167 ? -1.075 -17.315 2.608 1.00 71.44 167 ASP A O 1
ATOM 1286 N N . CYS A 1 168 ? -0.652 -15.427 3.766 1.00 84.88 168 CYS A N 1
ATOM 1287 C CA . CYS A 1 168 ? -0.069 -14.681 2.647 1.00 84.88 168 CYS A CA 1
ATOM 1288 C C . CYS A 1 168 ? -1.051 -14.355 1.509 1.00 84.88 168 CYS A C 1
ATOM 1290 O O . CYS A 1 168 ? -0.644 -13.991 0.406 1.00 84.88 168 CYS A O 1
ATOM 1292 N N . ALA A 1 169 ? -2.355 -14.401 1.797 1.00 89.31 169 ALA A N 1
ATOM 1293 C CA . ALA A 1 169 ? -3.389 -13.943 0.881 1.00 89.31 169 ALA A CA 1
ATOM 1294 C C . ALA A 1 169 ? -3.155 -12.497 0.411 1.00 89.31 169 ALA A C 1
ATOM 1296 O O . ALA A 1 169 ? -2.773 -11.613 1.187 1.00 89.31 169 ALA A O 1
ATOM 1297 N N . GLU A 1 170 ? -3.434 -12.268 -0.868 1.00 91.25 170 GLU A N 1
ATOM 1298 C CA . GLU A 1 170 ? -3.195 -11.008 -1.559 1.00 91.25 170 GLU A CA 1
ATOM 1299 C C . GLU A 1 170 ? -4.472 -10.492 -2.236 1.00 91.25 170 GLU A C 1
ATOM 1301 O O . GLU A 1 170 ? -5.258 -11.267 -2.792 1.00 91.25 170 GLU A O 1
ATOM 1306 N N . TRP A 1 171 ? -4.676 -9.173 -2.198 1.00 92.69 171 TRP A N 1
ATOM 1307 C CA . TRP A 1 171 ? -5.788 -8.475 -2.841 1.00 92.69 171 TRP A CA 1
ATOM 1308 C C . TRP A 1 171 ? -5.296 -7.349 -3.729 1.00 92.69 171 TRP A C 1
ATOM 1310 O O . TRP A 1 171 ? -4.527 -6.493 -3.290 1.00 92.69 171 TRP A O 1
ATOM 1320 N N . THR A 1 172 ? -5.874 -7.251 -4.923 1.00 95.88 172 THR A N 1
ATOM 1321 C CA . THR A 1 172 ? -5.842 -6.015 -5.703 1.00 95.88 172 THR A CA 1
ATOM 1322 C C . THR A 1 172 ? -6.632 -4.930 -4.989 1.00 95.88 172 THR A C 1
ATOM 1324 O O . THR A 1 172 ? -7.846 -5.048 -4.812 1.00 95.88 172 THR A O 1
ATOM 1327 N N . ILE A 1 173 ? -5.947 -3.850 -4.612 1.00 96.81 173 ILE A N 1
ATOM 1328 C CA . ILE A 1 173 ? -6.587 -2.669 -4.021 1.00 96.81 173 ILE A CA 1
ATOM 1329 C C . ILE A 1 173 ? -6.695 -1.508 -5.012 1.00 96.81 173 ILE A C 1
ATOM 1331 O O . ILE A 1 173 ? -7.566 -0.656 -4.844 1.00 96.81 173 ILE A O 1
ATOM 1335 N N . PHE A 1 174 ? -5.850 -1.470 -6.050 1.00 97.44 174 PHE A N 1
ATOM 1336 C CA . PHE A 1 174 ? -5.915 -0.447 -7.095 1.00 97.44 174 PHE A CA 1
ATOM 1337 C C . PHE A 1 174 ? -5.205 -0.876 -8.382 1.00 97.44 174 PHE A C 1
ATOM 1339 O O . PHE A 1 174 ? -4.177 -1.547 -8.336 1.00 97.44 174 PHE A O 1
ATOM 1346 N N . GLU A 1 175 ? -5.713 -0.427 -9.529 1.00 96.94 175 GLU A N 1
ATOM 1347 C CA . GLU A 1 175 ? -5.112 -0.656 -10.846 1.00 96.94 175 GLU A CA 1
ATOM 1348 C C . GLU A 1 175 ? -5.055 0.656 -11.624 1.00 96.94 175 GLU A C 1
ATOM 1350 O O . GLU A 1 175 ? -6.067 1.347 -11.765 1.00 96.94 175 GLU A O 1
ATOM 1355 N N . LEU A 1 176 ? -3.888 0.992 -12.170 1.00 95.50 176 LEU A N 1
ATOM 1356 C CA . LEU A 1 176 ? -3.717 2.180 -12.996 1.00 95.50 176 LEU A CA 1
ATOM 1357 C C . LEU A 1 176 ? -2.598 1.988 -14.009 1.00 95.50 176 LEU A C 1
ATOM 1359 O O . LEU A 1 176 ? -1.427 1.973 -13.648 1.00 95.50 176 LEU A O 1
ATOM 1363 N N . ARG A 1 177 ? -2.959 1.932 -15.296 1.00 96.00 177 ARG A N 1
ATOM 1364 C CA . ARG A 1 177 ? -2.008 1.916 -16.422 1.00 96.00 177 ARG A CA 1
ATOM 1365 C C . ARG A 1 177 ? -0.910 0.860 -16.224 1.00 96.00 177 ARG A C 1
ATOM 1367 O O . ARG A 1 177 ? -1.210 -0.318 -16.384 1.00 96.00 177 ARG A O 1
ATOM 1374 N N . THR A 1 178 ? 0.329 1.246 -15.906 1.00 96.88 178 THR A N 1
ATOM 1375 C CA . THR A 1 178 ? 1.441 0.299 -15.700 1.00 96.88 178 THR A CA 1
ATOM 1376 C C . THR A 1 178 ? 1.491 -0.317 -14.300 1.00 96.88 178 THR A C 1
ATOM 1378 O O . THR A 1 178 ? 2.173 -1.322 -14.124 1.00 96.88 178 THR A O 1
ATOM 1381 N N . VAL A 1 179 ? 0.757 0.228 -13.327 1.00 97.56 179 VAL A N 1
ATOM 1382 C CA . VAL A 1 179 ? 0.833 -0.114 -11.900 1.00 97.56 179 VAL A CA 1
ATOM 1383 C C . VAL A 1 179 ? -0.370 -0.933 -11.438 1.00 97.56 179 VAL A C 1
ATOM 1385 O O . VAL A 1 179 ? -1.524 -0.582 -11.694 1.00 97.56 179 VAL A O 1
ATOM 1388 N N . LEU A 1 180 ? -0.081 -2.014 -10.717 1.00 97.75 180 LEU A N 1
ATOM 1389 C CA . LEU A 1 180 ? -1.022 -2.808 -9.933 1.00 97.75 180 LEU A CA 1
ATOM 1390 C C . LEU A 1 180 ? -0.602 -2.695 -8.463 1.00 97.75 180 LEU A C 1
ATOM 1392 O O . LEU A 1 180 ? 0.532 -3.030 -8.113 1.00 97.75 180 LEU A O 1
ATOM 1396 N N . VAL A 1 181 ? -1.502 -2.187 -7.621 1.00 98.12 181 VAL A N 1
ATOM 1397 C CA . VAL A 1 181 ? -1.285 -2.063 -6.177 1.00 98.12 181 VAL A CA 1
ATOM 1398 C C . VAL A 1 181 ? -1.974 -3.221 -5.478 1.00 98.12 181 VAL A C 1
ATOM 1400 O O . VAL A 1 181 ? -3.193 -3.398 -5.592 1.00 98.12 181 VAL A O 1
ATOM 1403 N N . LEU A 1 182 ? -1.188 -3.971 -4.718 1.00 97.25 182 LEU A N 1
ATOM 1404 C CA . LEU A 1 182 ? -1.646 -5.140 -3.985 1.00 97.25 182 LEU A CA 1
ATOM 1405 C C . LEU A 1 182 ? -1.445 -4.924 -2.489 1.00 97.25 182 LEU A C 1
ATOM 1407 O O . LEU A 1 182 ? -0.459 -4.316 -2.070 1.00 97.25 182 LEU A O 1
ATOM 1411 N N . ALA A 1 183 ? -2.368 -5.447 -1.693 1.00 96.25 183 ALA A N 1
ATOM 1412 C CA . ALA A 1 183 ? -2.196 -5.605 -0.258 1.00 96.25 183 ALA A CA 1
ATOM 1413 C C . ALA A 1 183 ? -2.075 -7.092 0.061 1.00 96.25 183 ALA A C 1
ATOM 1415 O O . ALA A 1 183 ? -2.944 -7.875 -0.326 1.00 96.25 183 ALA A O 1
ATOM 1416 N N . LYS A 1 184 ? -1.014 -7.474 0.771 1.00 94.69 184 LYS A N 1
ATOM 1417 C CA . LYS A 1 184 ? -0.739 -8.863 1.151 1.00 94.69 184 LYS A CA 1
ATOM 1418 C C . LYS A 1 184 ? -0.714 -9.008 2.666 1.00 94.69 184 LYS A C 1
ATOM 1420 O O . LYS A 1 184 ? -0.149 -8.164 3.364 1.00 94.69 184 LYS A O 1
ATOM 1425 N N . HIS A 1 185 ? -1.355 -10.061 3.167 1.00 93.50 185 HIS A N 1
ATOM 1426 C CA . HIS A 1 185 ? -1.460 -10.336 4.596 1.00 93.50 185 HIS A CA 1
ATOM 1427 C C . HIS A 1 185 ? -0.330 -11.255 5.053 1.00 93.50 185 HIS A C 1
ATOM 1429 O O . HIS A 1 185 ? -0.386 -12.459 4.836 1.00 93.50 185 HIS A O 1
ATOM 1435 N N . ILE A 1 186 ? 0.688 -10.701 5.701 1.00 90.88 186 ILE A N 1
ATOM 1436 C CA . ILE A 1 186 ? 1.832 -11.473 6.210 1.00 90.88 186 ILE A CA 1
ATOM 1437 C C . ILE A 1 186 ? 1.655 -11.911 7.672 1.00 90.88 186 ILE A C 1
ATOM 1439 O O . ILE A 1 186 ? 2.449 -12.689 8.189 1.00 90.88 186 ILE A O 1
ATOM 1443 N N . GLY A 1 187 ? 0.634 -11.397 8.366 1.00 82.81 187 GLY A N 1
ATOM 1444 C CA . GLY A 1 187 ? 0.328 -11.746 9.752 1.00 82.81 187 GLY A CA 1
ATOM 1445 C C . GLY A 1 187 ? -0.762 -12.804 9.845 1.00 82.81 187 GLY A C 1
ATOM 1446 O O . GLY A 1 187 ? -1.879 -12.471 10.209 1.00 82.81 187 GLY A O 1
ATOM 1447 N N . SER A 1 188 ? -0.458 -14.072 9.565 1.00 77.62 188 SER A N 1
ATOM 1448 C CA . SER A 1 188 ? -1.455 -15.161 9.506 1.00 77.62 188 SER A CA 1
ATOM 1449 C C . SER A 1 188 ? -2.316 -15.346 10.771 1.00 77.62 188 SER A C 1
ATOM 1451 O O . SER A 1 188 ? -3.396 -15.924 10.686 1.00 77.62 188 SER A O 1
ATOM 1453 N N . GLU A 1 189 ? -1.885 -14.821 11.921 1.00 86.69 189 GLU A N 1
ATOM 1454 C CA . GLU A 1 189 ? -2.616 -14.861 13.199 1.00 86.69 189 GLU A CA 1
ATOM 1455 C C . GLU A 1 189 ? -3.253 -13.520 13.609 1.00 86.69 189 GLU A C 1
ATOM 1457 O O . GLU A 1 189 ? -3.905 -13.437 14.650 1.00 86.69 189 GLU A O 1
ATOM 1462 N N . LYS A 1 190 ? -3.046 -12.450 12.835 1.00 89.88 190 LYS A N 1
ATOM 1463 C CA . LYS A 1 190 ? -3.488 -11.094 13.177 1.00 89.88 190 LYS A CA 1
ATOM 1464 C C . LYS A 1 190 ? -4.751 -10.727 12.403 1.00 89.88 190 LYS A C 1
ATOM 1466 O O . LYS A 1 190 ? -4.910 -11.081 11.241 1.00 89.88 190 LYS A O 1
ATOM 1471 N N . ASP A 1 191 ? -5.637 -9.972 13.046 1.00 95.06 191 ASP A N 1
ATOM 1472 C CA . ASP A 1 191 ? -6.680 -9.242 12.334 1.00 95.06 191 ASP A CA 1
ATOM 1473 C C . ASP A 1 191 ? -6.188 -7.821 12.082 1.00 95.06 191 ASP A C 1
ATOM 1475 O O . ASP A 1 191 ? -6.077 -7.003 12.999 1.00 95.06 191 ASP A O 1
ATOM 1479 N N . SER A 1 192 ? -5.846 -7.546 10.829 1.00 95.69 192 SER A N 1
ATOM 1480 C CA . SER A 1 192 ? -5.133 -6.342 10.439 1.00 95.69 192 SER A CA 1
ATOM 1481 C C . SER A 1 192 ? -6.056 -5.295 9.834 1.00 95.69 192 SER A C 1
ATOM 1483 O O . SER A 1 192 ? -6.911 -5.606 9.001 1.00 95.69 192 SER A O 1
ATOM 1485 N N . SER A 1 193 ? -5.883 -4.029 10.214 1.00 97.25 193 SER A N 1
ATOM 1486 C CA . SER A 1 193 ? -6.668 -2.930 9.654 1.00 97.25 193 SER A CA 1
ATOM 1487 C C . SER A 1 193 ? -5.877 -1.629 9.598 1.00 97.25 193 SER A C 1
ATOM 1489 O O . SER A 1 193 ? -5.401 -1.140 10.615 1.00 97.25 193 SER A O 1
ATOM 1491 N N . VAL A 1 194 ? -5.778 -1.029 8.413 1.00 97.81 194 VAL A N 1
ATOM 1492 C CA . VAL A 1 194 ? -4.998 0.198 8.174 1.00 97.81 194 VAL A CA 1
ATOM 1493 C C . VAL A 1 194 ? -5.787 1.203 7.349 1.00 97.81 194 VAL A C 1
ATOM 1495 O O . VAL A 1 194 ? -6.651 0.830 6.557 1.00 97.81 194 VAL A O 1
ATOM 1498 N N . LEU A 1 195 ? -5.496 2.491 7.499 1.00 98.12 195 LEU A N 1
ATOM 1499 C CA . LEU A 1 195 ? -6.108 3.535 6.681 1.00 98.12 195 LEU A CA 1
ATOM 1500 C C . LEU A 1 195 ? -5.572 3.505 5.245 1.00 98.12 195 LEU A C 1
ATOM 1502 O O . LEU A 1 195 ? -4.371 3.375 5.015 1.00 98.12 195 LEU A O 1
ATOM 1506 N N . PHE A 1 196 ? -6.443 3.766 4.269 1.00 98.25 196 PHE A N 1
ATOM 1507 C CA . PHE A 1 196 ? -6.017 4.006 2.884 1.00 98.25 196 PHE A CA 1
ATOM 1508 C C . PHE A 1 196 ? -5.059 5.206 2.752 1.00 98.25 196 PHE A C 1
ATOM 1510 O O . PHE A 1 196 ? -4.225 5.240 1.849 1.00 98.25 196 PHE A O 1
ATOM 1517 N N . GLU A 1 197 ? -5.130 6.169 3.675 1.00 96.56 197 GLU A N 1
ATOM 1518 C CA . GLU A 1 197 ? -4.169 7.273 3.761 1.00 96.56 197 GLU A CA 1
ATOM 1519 C C . GLU A 1 197 ? -2.757 6.802 4.151 1.00 96.56 197 GLU A C 1
ATOM 1521 O O . GLU A 1 197 ? -1.778 7.282 3.578 1.00 96.56 197 GLU A O 1
ATOM 1526 N N . ASP A 1 198 ? -2.639 5.818 5.046 1.00 97.44 198 ASP A N 1
ATOM 1527 C CA . ASP A 1 198 ? -1.349 5.223 5.411 1.00 97.44 198 ASP A CA 1
ATOM 1528 C C . ASP A 1 198 ? -0.790 4.357 4.275 1.00 97.44 198 ASP A C 1
ATOM 1530 O O . ASP A 1 198 ? 0.412 4.377 4.004 1.00 97.44 198 ASP A O 1
ATOM 1534 N N . ILE A 1 199 ? -1.657 3.663 3.531 1.00 98.12 199 ILE A N 1
ATOM 1535 C CA . ILE A 1 199 ? -1.270 2.966 2.294 1.00 98.12 199 ILE A CA 1
ATOM 1536 C C . ILE A 1 199 ? -0.697 3.967 1.282 1.00 98.12 199 ILE A C 1
ATOM 1538 O O . ILE A 1 199 ? 0.381 3.745 0.735 1.00 98.12 199 ILE A O 1
ATOM 1542 N N . ALA A 1 200 ? -1.365 5.102 1.067 1.00 97.38 200 ALA A N 1
ATOM 1543 C CA . ALA A 1 200 ? -0.860 6.149 0.182 1.00 97.38 200 ALA A CA 1
ATOM 1544 C C . ALA A 1 200 ? 0.502 6.699 0.640 1.00 97.38 200 ALA A C 1
ATOM 1546 O O . ALA A 1 200 ? 1.406 6.865 -0.186 1.00 97.38 200 ALA A O 1
ATOM 1547 N N . ARG A 1 201 ? 0.681 6.910 1.953 1.00 95.62 201 ARG A N 1
ATOM 1548 C CA . ARG A 1 201 ? 1.966 7.317 2.544 1.00 95.62 201 ARG A CA 1
ATOM 1549 C C . ARG A 1 201 ? 3.063 6.280 2.300 1.00 95.62 201 ARG A C 1
ATOM 1551 O O . ARG A 1 201 ? 4.190 6.632 1.966 1.00 95.62 201 ARG A O 1
ATOM 1558 N N . THR A 1 202 ? 2.716 5.001 2.406 1.00 96.94 202 THR A N 1
ATOM 1559 C CA . THR A 1 202 ? 3.614 3.870 2.128 1.00 96.94 202 THR A CA 1
ATOM 1560 C C . THR A 1 202 ? 4.092 3.872 0.675 1.00 96.94 202 THR A C 1
ATOM 1562 O O . THR A 1 202 ? 5.262 3.600 0.408 1.00 96.94 202 THR A O 1
ATOM 1565 N N . ILE A 1 203 ? 3.211 4.217 -0.267 1.00 97.50 203 ILE A N 1
ATOM 1566 C CA . ILE A 1 203 ? 3.512 4.185 -1.700 1.00 97.50 203 ILE A CA 1
ATOM 1567 C C . ILE A 1 203 ? 4.376 5.371 -2.131 1.00 97.50 203 ILE A C 1
ATOM 1569 O O . ILE A 1 203 ? 5.391 5.145 -2.786 1.00 97.50 203 ILE A O 1
ATOM 1573 N N . ALA A 1 204 ? 3.983 6.609 -1.814 1.00 92.06 204 ALA A N 1
ATOM 1574 C CA . ALA A 1 204 ? 4.520 7.785 -2.510 1.00 92.06 204 ALA A CA 1
ATOM 1575 C C . ALA A 1 204 ? 4.976 8.955 -1.625 1.00 92.06 204 ALA A C 1
ATOM 1577 O O . ALA A 1 204 ? 5.666 9.835 -2.133 1.00 92.06 204 ALA A O 1
ATOM 1578 N N . ASP A 1 205 ? 4.616 9.007 -0.340 1.00 84.00 205 ASP A N 1
ATOM 1579 C CA . ASP A 1 205 ? 5.005 10.153 0.490 1.00 84.00 205 ASP A CA 1
ATOM 1580 C C . ASP A 1 205 ? 6.411 9.988 1.049 1.00 84.00 205 ASP A C 1
ATOM 1582 O O . ASP A 1 205 ? 6.739 8.975 1.679 1.00 84.00 205 ASP A O 1
ATOM 1586 N N . GLU A 1 206 ? 7.201 11.048 0.930 1.00 71.00 206 GLU A N 1
ATOM 1587 C CA . GLU A 1 206 ? 8.453 11.154 1.665 1.00 71.00 206 GLU A CA 1
ATOM 1588 C C . GLU A 1 206 ? 8.216 11.020 3.180 1.00 71.00 206 GLU A C 1
ATOM 1590 O O . GLU A 1 206 ? 7.168 11.434 3.692 1.00 71.00 206 GLU A O 1
ATOM 1595 N N . PRO A 1 207 ? 9.162 10.426 3.927 1.00 61.50 207 PRO A N 1
ATOM 1596 C CA . PRO A 1 207 ? 9.110 10.419 5.380 1.00 61.50 207 PRO A CA 1
ATOM 1597 C C . PRO A 1 207 ? 8.992 11.836 5.920 1.00 61.50 207 PRO A C 1
ATOM 1599 O O . PRO A 1 207 ? 9.784 12.716 5.579 1.00 61.50 207 PRO A O 1
ATOM 1602 N N . VAL A 1 208 ? 7.999 12.066 6.780 1.00 57.28 208 VAL A N 1
ATOM 1603 C CA . VAL A 1 208 ? 8.017 13.266 7.607 1.00 57.28 208 VAL A CA 1
ATOM 1604 C C . VAL A 1 208 ? 9.182 13.078 8.575 1.00 57.28 208 VAL A C 1
ATOM 1606 O O . VAL A 1 208 ? 9.306 12.021 9.179 1.00 57.28 208 VAL A O 1
ATOM 1609 N N . ILE A 1 209 ? 10.032 14.094 8.736 1.00 53.59 209 ILE A N 1
ATOM 1610 C CA . ILE A 1 209 ? 11.241 14.054 9.589 1.00 53.59 209 ILE A CA 1
ATOM 1611 C C . ILE A 1 209 ? 10.930 13.624 11.046 1.00 53.59 209 ILE A C 1
ATOM 1613 O O . ILE A 1 209 ? 11.827 13.236 11.784 1.00 53.59 209 ILE A O 1
ATOM 1617 N N . SER A 1 210 ? 9.662 13.693 11.466 1.00 51.75 210 SER A N 1
ATOM 1618 C CA . SER A 1 210 ? 9.167 13.293 12.787 1.00 51.75 210 SER A CA 1
ATOM 1619 C C . SER A 1 210 ? 8.555 11.889 12.866 1.00 51.75 210 SER A C 1
ATOM 1621 O O . SER A 1 210 ? 8.126 11.500 13.949 1.00 51.75 210 SER A O 1
ATOM 1623 N N . ASP A 1 211 ? 8.423 11.165 11.753 1.00 52.44 211 ASP A N 1
ATOM 1624 C CA . ASP A 1 211 ? 7.923 9.791 11.765 1.00 52.44 211 ASP A CA 1
ATOM 1625 C C . ASP A 1 211 ? 9.067 8.863 12.210 1.00 52.44 211 ASP A C 1
ATOM 1627 O O . ASP A 1 211 ? 10.124 8.861 11.590 1.00 52.44 211 ASP A O 1
ATOM 1631 N N . GLU A 1 212 ? 8.861 8.027 13.235 1.00 49.34 212 GLU A N 1
ATOM 1632 C CA . GLU A 1 212 ? 9.867 7.054 13.729 1.00 49.34 212 GLU A CA 1
ATOM 1633 C C . GLU A 1 212 ? 10.246 5.964 12.698 1.00 49.34 212 GLU A C 1
ATOM 1635 O O . GLU A 1 212 ? 11.078 5.094 12.951 1.00 49.34 212 GLU A O 1
ATOM 1640 N N . SER A 1 213 ? 9.639 6.005 11.511 1.00 56.66 213 SER A N 1
ATOM 1641 C CA . SER A 1 213 ? 9.941 5.146 10.376 1.00 56.66 213 SER A CA 1
ATOM 1642 C C . SER A 1 213 ? 10.912 5.871 9.436 1.00 56.66 213 SER A C 1
ATOM 1644 O O . SER A 1 213 ? 10.482 6.518 8.478 1.00 56.66 213 SER A O 1
ATOM 1646 N N . ASP A 1 214 ? 12.216 5.651 9.618 1.00 62.09 214 ASP A N 1
ATOM 1647 C CA . ASP A 1 214 ? 13.280 6.032 8.661 1.00 62.09 214 ASP A CA 1
ATOM 1648 C C . ASP A 1 214 ? 13.158 5.319 7.288 1.00 62.09 214 ASP A C 1
ATOM 1650 O O . ASP A 1 214 ? 14.005 5.459 6.400 1.00 62.09 214 ASP A O 1
ATOM 1654 N N . GLN A 1 215 ? 12.112 4.512 7.090 1.00 77.19 215 GLN A N 1
ATOM 1655 C CA . GLN A 1 215 ? 11.864 3.780 5.858 1.00 77.19 215 GLN A CA 1
ATOM 1656 C C . GLN A 1 215 ? 11.314 4.696 4.759 1.00 77.19 215 GLN A C 1
ATOM 1658 O O . GLN A 1 215 ? 10.290 5.367 4.910 1.00 77.19 215 GLN A O 1
ATOM 1663 N N . LYS A 1 216 ? 11.991 4.672 3.610 1.00 90.56 216 LYS A N 1
ATOM 1664 C CA . LYS A 1 216 ? 11.572 5.370 2.391 1.00 90.56 216 LYS A CA 1
ATOM 1665 C C . LYS A 1 216 ? 10.285 4.751 1.816 1.00 90.56 216 LYS A C 1
ATOM 1667 O O . LYS A 1 216 ? 10.086 3.546 1.958 1.00 90.56 216 LYS A O 1
ATOM 1672 N N . PRO A 1 217 ? 9.430 5.534 1.134 1.00 95.12 217 PRO A N 1
ATOM 1673 C CA . PRO A 1 217 ? 8.260 5.008 0.425 1.00 95.12 217 PRO A CA 1
ATOM 1674 C C . PRO A 1 217 ? 8.645 4.093 -0.749 1.00 95.12 217 PRO A C 1
ATOM 1676 O O . PRO A 1 217 ? 9.755 4.185 -1.280 1.00 95.12 217 PRO A O 1
ATOM 1679 N N . ILE A 1 218 ? 7.702 3.266 -1.218 1.00 96.69 218 ILE A N 1
ATOM 1680 C CA . ILE A 1 218 ? 7.919 2.326 -2.338 1.00 96.69 218 ILE A CA 1
ATOM 1681 C C . ILE A 1 218 ? 8.327 3.050 -3.631 1.00 96.69 218 ILE A C 1
ATOM 1683 O O . ILE A 1 218 ? 9.126 2.520 -4.398 1.00 96.69 218 ILE A O 1
ATOM 1687 N N . ILE A 1 219 ? 7.861 4.282 -3.868 1.00 96.69 219 ILE A N 1
ATOM 1688 C CA . ILE A 1 219 ? 8.257 5.087 -5.037 1.00 96.69 219 ILE A CA 1
ATOM 1689 C C . ILE A 1 219 ? 9.778 5.304 -5.129 1.00 96.69 219 ILE A C 1
ATOM 1691 O O . ILE A 1 219 ? 10.309 5.493 -6.223 1.00 96.69 219 ILE A O 1
ATOM 1695 N N . SER A 1 220 ? 10.504 5.199 -4.010 1.00 96.06 220 SER A N 1
ATOM 1696 C CA . SER A 1 220 ? 11.971 5.256 -3.995 1.00 96.06 220 SER A CA 1
ATOM 1697 C C . SER A 1 220 ? 12.644 4.054 -4.678 1.00 96.06 220 SER A C 1
ATOM 1699 O O . SER A 1 220 ? 13.810 4.151 -5.059 1.00 96.06 220 SER A O 1
ATOM 1701 N N . CYS A 1 221 ? 11.908 2.962 -4.914 1.00 96.06 221 CYS A N 1
ATOM 1702 C CA . CYS A 1 221 ? 12.338 1.830 -5.738 1.00 96.06 221 CYS A CA 1
ATOM 1703 C C . CYS A 1 221 ? 12.252 2.108 -7.249 1.00 96.06 221 CYS A C 1
ATOM 1705 O O . CYS A 1 221 ? 12.656 1.270 -8.059 1.00 96.06 221 CYS A O 1
ATOM 1707 N N . LEU A 1 222 ? 11.758 3.287 -7.647 1.00 96.00 222 LEU A N 1
ATOM 1708 C CA . LEU A 1 222 ? 11.664 3.727 -9.037 1.00 96.00 222 LEU A CA 1
ATOM 1709 C C . LEU A 1 222 ? 10.876 2.716 -9.893 1.00 96.00 222 LEU A C 1
ATOM 1711 O O . LEU A 1 222 ? 9.852 2.182 -9.470 1.00 96.00 222 LEU A O 1
ATOM 1715 N N . THR A 1 223 ? 11.347 2.441 -11.110 1.00 97.06 223 THR A N 1
ATOM 1716 C CA . THR A 1 223 ? 10.671 1.558 -12.069 1.00 97.06 223 THR A CA 1
ATOM 1717 C C . THR A 1 223 ? 10.711 0.080 -11.683 1.00 97.06 223 THR A C 1
ATOM 1719 O O . THR A 1 223 ? 10.010 -0.730 -12.293 1.00 97.06 223 THR A O 1
ATOM 1722 N N . ALA A 1 224 ? 11.515 -0.298 -10.684 1.00 97.12 224 ALA A N 1
ATOM 1723 C CA . ALA A 1 224 ? 11.590 -1.679 -10.228 1.00 97.12 224 ALA A CA 1
ATOM 1724 C C . ALA A 1 224 ? 10.295 -2.123 -9.539 1.00 97.12 224 ALA A C 1
ATOM 1726 O O . ALA A 1 224 ? 9.962 -3.302 -9.606 1.00 97.12 224 ALA A O 1
ATOM 1727 N N . GLY A 1 225 ? 9.552 -1.194 -8.928 1.00 96.56 225 GLY A N 1
ATOM 1728 C CA . GLY A 1 225 ? 8.515 -1.544 -7.961 1.00 96.56 225 GLY A CA 1
ATOM 1729 C C . GLY A 1 225 ? 9.121 -2.118 -6.677 1.00 96.56 225 GLY A C 1
ATOM 1730 O O . GLY A 1 225 ? 10.343 -2.175 -6.507 1.00 96.56 225 GLY A O 1
ATOM 1731 N N . GLY A 1 226 ? 8.265 -2.536 -5.756 1.00 95.94 226 GLY A N 1
ATOM 1732 C CA . GLY A 1 226 ? 8.717 -3.081 -4.483 1.00 95.94 226 GLY A CA 1
ATOM 1733 C C . GLY A 1 226 ? 7.575 -3.439 -3.549 1.00 95.94 226 GLY A C 1
ATOM 1734 O O . GLY A 1 226 ? 6.402 -3.257 -3.887 1.00 95.94 226 GLY A O 1
ATOM 1735 N N . SER A 1 227 ? 7.946 -3.914 -2.366 1.00 96.12 227 SER A N 1
ATOM 1736 C CA . SER A 1 227 ? 7.050 -4.192 -1.251 1.00 96.12 227 SER A CA 1
ATOM 1737 C C . SER A 1 227 ? 7.497 -3.486 0.019 1.00 96.12 227 SER A C 1
ATOM 1739 O O . SER A 1 227 ? 8.694 -3.352 0.263 1.00 96.12 227 SER A O 1
ATOM 1741 N N . LEU A 1 228 ? 6.545 -3.060 0.842 1.00 95.69 228 LEU A N 1
ATOM 1742 C CA . LEU A 1 228 ? 6.828 -2.408 2.117 1.00 95.69 228 LEU A CA 1
ATOM 1743 C C . LEU A 1 228 ? 5.671 -2.624 3.101 1.00 95.69 228 LEU A C 1
ATOM 1745 O O . LEU A 1 228 ? 4.504 -2.553 2.706 1.00 95.69 228 LEU A O 1
ATOM 1749 N N . GLY A 1 229 ? 5.985 -2.858 4.378 1.00 95.25 229 GLY A N 1
ATOM 1750 C CA . GLY A 1 229 ? 4.993 -2.833 5.454 1.00 95.25 229 GLY A CA 1
ATOM 1751 C C . GLY A 1 229 ? 4.299 -1.480 5.532 1.00 95.25 229 GLY A C 1
ATOM 1752 O O . GLY A 1 229 ? 4.924 -0.445 5.319 1.00 95.25 229 GLY A O 1
ATOM 1753 N N . VAL A 1 230 ? 2.997 -1.467 5.815 1.00 95.81 230 VAL A N 1
ATOM 1754 C CA . VAL A 1 230 ? 2.257 -0.200 5.838 1.00 95.81 230 VAL A CA 1
ATOM 1755 C C . VAL A 1 230 ? 2.898 0.756 6.848 1.00 95.81 230 VAL A C 1
ATOM 1757 O O . VAL A 1 230 ? 3.027 0.454 8.031 1.00 95.81 230 VAL A O 1
ATOM 1760 N N . ARG A 1 231 ? 3.288 1.941 6.375 1.00 94.56 231 ARG A N 1
ATOM 1761 C CA . ARG A 1 231 ? 3.773 3.041 7.206 1.00 94.56 231 ARG A CA 1
ATOM 1762 C C . ARG A 1 231 ? 2.561 3.678 7.868 1.00 94.56 231 ARG A C 1
ATOM 1764 O O . ARG A 1 231 ? 1.902 4.527 7.265 1.00 94.56 231 ARG A O 1
ATOM 1771 N N . VAL A 1 232 ? 2.275 3.290 9.110 1.00 94.44 232 VAL A N 1
ATOM 1772 C CA . VAL A 1 232 ? 1.065 3.658 9.878 1.00 94.44 232 VAL A CA 1
ATOM 1773 C C . VAL A 1 232 ? 1.259 4.931 10.693 1.00 94.44 232 VAL A C 1
ATOM 1775 O O . VAL A 1 232 ? 2.279 5.102 11.362 1.00 94.44 232 VAL A O 1
ATOM 1778 N N . ASN A 1 233 ? 0.343 5.895 10.582 1.00 92.69 233 ASN A N 1
ATOM 1779 C CA . ASN A 1 233 ? 0.390 7.104 11.396 1.00 92.69 233 ASN A CA 1
ATOM 1780 C C . ASN A 1 233 ? -0.411 6.862 12.675 1.00 92.69 233 ASN A C 1
ATOM 1782 O O . ASN A 1 233 ? -1.586 7.217 12.765 1.00 92.69 233 ASN A O 1
ATOM 1786 N N . GLU A 1 234 ? 0.237 6.284 13.683 1.00 89.25 234 GLU A N 1
ATOM 1787 C CA . GLU A 1 234 ? -0.398 5.937 14.963 1.00 89.25 234 GLU A CA 1
ATOM 1788 C C . GLU A 1 234 ? -0.962 7.153 15.717 1.00 89.25 234 GLU A C 1
ATOM 1790 O O . GLU A 1 234 ? -1.824 7.033 16.595 1.00 89.25 234 GLU A O 1
ATOM 1795 N N . THR A 1 235 ? -0.513 8.364 15.371 1.00 92.56 235 THR A N 1
ATOM 1796 C CA . THR A 1 235 ? -1.059 9.589 15.961 1.00 92.56 235 THR A CA 1
ATOM 1797 C C . THR A 1 235 ? -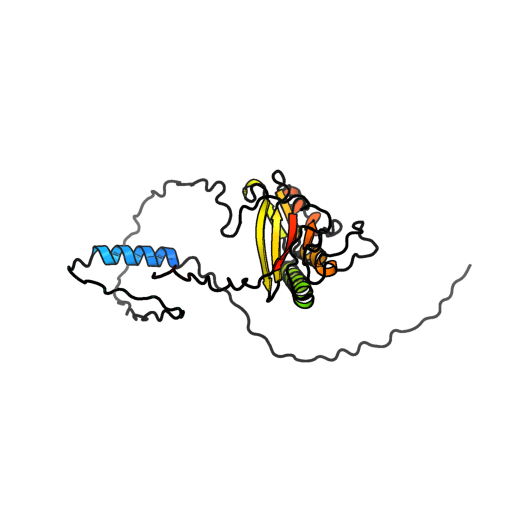2.454 9.924 15.434 1.00 92.56 235 THR A C 1
ATOM 1799 O O . THR A 1 235 ? -3.188 10.642 16.125 1.00 92.56 235 THR A O 1
ATOM 1802 N N . ASN A 1 236 ? -2.846 9.371 14.276 1.00 93.81 236 ASN A N 1
ATOM 1803 C CA . ASN A 1 236 ? -4.138 9.609 13.647 1.00 93.81 236 ASN A CA 1
ATOM 1804 C C . ASN A 1 236 ? -5.284 9.202 14.600 1.00 93.81 236 ASN A C 1
ATOM 1806 O O . ASN A 1 236 ? -5.311 8.072 15.099 1.00 93.81 236 ASN A O 1
ATOM 1810 N N . PRO A 1 237 ? -6.253 10.100 14.875 1.00 95.62 237 PRO A N 1
ATOM 1811 C CA . PRO A 1 237 ? -7.336 9.827 15.816 1.00 95.62 237 PRO A CA 1
ATOM 1812 C C . PRO A 1 237 ? -8.224 8.639 15.418 1.00 95.62 237 PRO A C 1
ATOM 1814 O O . PRO A 1 237 ? -8.865 8.067 16.299 1.00 95.62 237 PRO A O 1
ATOM 1817 N N . ALA A 1 238 ? -8.245 8.229 14.144 1.00 96.56 238 ALA A N 1
ATOM 1818 C CA . ALA A 1 238 ? -9.011 7.071 13.686 1.00 96.56 238 ALA A CA 1
ATOM 1819 C C . ALA A 1 238 ? -8.622 5.779 14.432 1.00 96.56 238 ALA A C 1
ATOM 1821 O O . ALA A 1 238 ? -9.502 5.044 14.883 1.00 96.56 238 ALA A O 1
ATOM 1822 N N . TYR A 1 239 ? -7.323 5.564 14.676 1.00 96.62 239 TYR A N 1
ATOM 1823 C CA . TYR A 1 239 ? -6.804 4.423 15.447 1.00 96.62 239 TYR A CA 1
ATOM 1824 C C . TYR A 1 239 ? -7.139 4.494 16.943 1.00 96.62 239 TYR A C 1
ATOM 1826 O O . TYR A 1 239 ? -7.088 3.496 17.659 1.00 96.62 239 TYR A O 1
ATOM 1834 N N . LYS A 1 240 ? -7.501 5.680 17.442 1.00 95.81 240 LYS A N 1
ATOM 1835 C CA . LYS A 1 240 ? -7.863 5.909 18.849 1.00 95.81 240 LYS A CA 1
ATOM 1836 C C . LYS A 1 240 ? -9.371 5.858 19.085 1.00 95.81 240 LYS A C 1
ATOM 1838 O O . LYS A 1 240 ? -9.780 5.947 20.248 1.00 95.81 240 LYS A O 1
ATOM 1843 N N . SER A 1 241 ? -10.164 5.721 18.021 1.00 95.50 241 SER A N 1
ATOM 1844 C CA . SER A 1 241 ? -11.618 5.607 18.096 1.00 95.50 241 SER A CA 1
ATOM 1845 C C . SER A 1 241 ? -12.044 4.372 18.891 1.00 95.50 241 SER A C 1
ATOM 1847 O O . SER A 1 241 ? -11.350 3.351 18.921 1.00 95.50 241 SER A O 1
ATOM 1849 N N . ASP A 1 242 ? -13.199 4.466 19.547 1.00 96.50 242 ASP A N 1
ATOM 1850 C CA . ASP A 1 242 ? -13.743 3.350 20.321 1.00 96.50 242 ASP A CA 1
ATOM 1851 C C . ASP A 1 242 ? -14.059 2.148 19.429 1.00 96.50 242 ASP A C 1
ATOM 1853 O O . ASP A 1 242 ? -13.847 1.014 19.850 1.00 96.50 242 ASP A O 1
ATOM 1857 N N . ASP A 1 243 ? -14.522 2.384 18.200 1.00 94.31 243 ASP A N 1
ATOM 1858 C CA . ASP A 1 243 ? -14.848 1.320 17.247 1.00 94.31 243 ASP A CA 1
ATOM 1859 C C . ASP A 1 243 ? -13.595 0.548 16.826 1.00 94.31 243 ASP A C 1
ATOM 1861 O O . ASP A 1 243 ? -13.593 -0.684 16.863 1.00 94.31 243 ASP A O 1
ATOM 1865 N N . TYR A 1 244 ? -12.498 1.253 16.521 1.00 95.94 244 TYR A N 1
ATOM 1866 C CA . TYR A 1 244 ? -11.227 0.608 16.196 1.00 95.94 244 TYR A CA 1
ATOM 1867 C C . TYR A 1 244 ? -10.700 -0.206 17.387 1.00 95.94 244 TYR A C 1
ATOM 1869 O O . TYR A 1 244 ? -10.384 -1.383 17.239 1.00 95.94 244 TYR A O 1
ATOM 1877 N N . LYS A 1 245 ? -10.703 0.353 18.603 1.00 96.06 245 LYS A N 1
ATOM 1878 C CA . LYS A 1 245 ? -10.258 -0.373 19.808 1.00 96.06 245 LYS A CA 1
ATOM 1879 C C . LYS A 1 245 ? -11.111 -1.605 20.114 1.00 96.06 245 LYS A C 1
ATOM 1881 O O . LYS A 1 245 ? -10.570 -2.644 20.478 1.00 96.06 245 LYS A O 1
ATOM 1886 N N . LYS A 1 246 ? -12.436 -1.500 19.974 1.00 96.94 246 LYS A N 1
ATOM 1887 C CA . LYS A 1 246 ? -13.370 -2.612 20.219 1.00 96.94 246 LYS A CA 1
ATOM 1888 C C . LYS A 1 246 ? -13.240 -3.728 19.189 1.00 96.94 246 LYS A C 1
ATOM 1890 O O . LYS A 1 246 ? -13.545 -4.868 19.520 1.00 96.94 246 LYS A O 1
ATOM 1895 N N . SER A 1 247 ? -12.810 -3.409 17.968 1.00 96.00 247 SER A N 1
ATOM 1896 C CA . SER A 1 247 ? -12.619 -4.407 16.913 1.00 96.00 247 SER A CA 1
ATOM 1897 C C . SER A 1 247 ? -11.482 -5.391 17.205 1.00 96.00 247 SER A C 1
ATOM 1899 O O . SER A 1 247 ? -11.491 -6.495 16.674 1.00 96.00 247 SER A O 1
ATOM 1901 N N . GLY A 1 248 ? -10.515 -5.004 18.048 1.00 95.75 248 GLY A N 1
ATOM 1902 C CA . GLY A 1 248 ? -9.313 -5.798 18.307 1.00 95.75 248 GLY A CA 1
ATOM 1903 C C . GLY A 1 248 ? -8.304 -5.798 17.153 1.00 95.75 248 GLY A C 1
ATOM 1904 O O . GLY A 1 248 ? -7.319 -6.529 17.227 1.00 95.75 248 GLY A O 1
ATOM 1905 N N . TYR A 1 249 ? -8.522 -4.992 16.108 1.00 96.69 249 TYR A N 1
ATOM 1906 C CA . TYR A 1 249 ? -7.612 -4.920 14.971 1.00 96.69 249 TYR A CA 1
ATOM 1907 C C . TYR A 1 249 ? -6.275 -4.268 15.328 1.00 96.69 249 TYR A C 1
ATOM 1909 O O . TYR A 1 249 ? -6.195 -3.337 16.134 1.00 96.69 249 TYR A O 1
ATOM 1917 N N . THR A 1 250 ? -5.220 -4.729 14.664 1.00 95.88 250 THR A N 1
ATOM 1918 C CA . THR A 1 250 ? -3.873 -4.153 14.727 1.00 95.88 250 THR A CA 1
ATOM 1919 C C . THR A 1 250 ? -3.492 -3.547 13.375 1.00 95.88 250 THR A C 1
ATOM 1921 O O . THR A 1 250 ? -3.919 -4.056 12.340 1.00 95.88 250 THR A O 1
ATOM 1924 N N . PRO A 1 251 ? -2.709 -2.458 13.332 1.00 95.62 251 PRO A N 1
ATOM 1925 C CA . PRO A 1 251 ? -2.233 -1.927 12.060 1.00 95.62 251 PRO A CA 1
ATOM 1926 C C . PRO A 1 251 ? -1.083 -2.755 11.443 1.00 95.62 251 PRO A C 1
ATOM 1928 O O . PRO A 1 251 ? -0.715 -2.537 10.291 1.00 95.62 251 PRO A O 1
ATOM 1931 N N . ASP A 1 252 ? -0.527 -3.721 12.179 1.00 93.75 252 ASP A N 1
ATOM 1932 C CA . ASP A 1 252 ? 0.509 -4.635 11.687 1.00 93.75 252 ASP A CA 1
ATOM 1933 C C . ASP A 1 252 ? -0.027 -5.652 10.678 1.00 93.75 252 ASP A C 1
ATOM 1935 O O . ASP A 1 252 ? -1.218 -5.925 10.642 1.00 93.75 252 ASP A O 1
ATOM 1939 N N . GLY A 1 253 ? 0.865 -6.348 9.964 1.00 92.69 253 GLY A N 1
ATOM 1940 C CA . GLY A 1 253 ? 0.534 -7.591 9.250 1.00 92.69 253 GLY A CA 1
ATOM 1941 C C . GLY A 1 253 ? 0.081 -7.404 7.804 1.00 92.69 253 GLY A C 1
ATOM 1942 O O . GLY A 1 253 ? -0.137 -8.394 7.110 1.00 92.69 253 GLY A O 1
ATOM 1943 N N . ILE A 1 254 ? 0.005 -6.161 7.324 1.00 95.25 254 ILE A N 1
ATOM 1944 C CA . ILE A 1 254 ? -0.249 -5.835 5.918 1.00 95.25 254 ILE A CA 1
ATOM 1945 C C . ILE A 1 254 ? 1.020 -5.245 5.303 1.00 95.25 254 ILE A C 1
ATOM 1947 O O . ILE A 1 254 ? 1.615 -4.311 5.847 1.00 95.25 254 ILE A O 1
ATOM 1951 N N . ILE A 1 255 ? 1.404 -5.768 4.141 1.00 96.06 255 ILE A N 1
ATOM 1952 C CA . ILE A 1 255 ? 2.391 -5.146 3.254 1.00 96.06 255 ILE A CA 1
ATOM 1953 C C . ILE A 1 255 ? 1.702 -4.671 1.978 1.00 96.06 255 ILE A C 1
ATOM 1955 O O . ILE A 1 255 ? 0.710 -5.253 1.535 1.00 96.06 255 ILE A O 1
ATOM 1959 N N . ILE A 1 256 ? 2.251 -3.624 1.376 1.00 97.75 256 ILE A N 1
ATOM 1960 C CA . ILE A 1 256 ? 1.814 -3.087 0.090 1.00 97.75 256 ILE A CA 1
ATOM 1961 C C . ILE A 1 256 ? 2.846 -3.454 -0.960 1.00 97.75 256 ILE A C 1
ATOM 1963 O O . ILE A 1 256 ? 4.038 -3.278 -0.721 1.00 97.75 256 ILE A O 1
ATOM 1967 N N . LYS A 1 257 ? 2.389 -3.937 -2.116 1.00 97.44 257 LYS A N 1
ATOM 1968 C CA . LYS A 1 257 ? 3.234 -4.270 -3.267 1.00 97.44 257 LYS A CA 1
ATOM 1969 C C . LYS A 1 257 ? 2.852 -3.404 -4.460 1.00 97.44 257 LYS A C 1
ATOM 1971 O O . LYS A 1 257 ? 1.670 -3.182 -4.729 1.00 97.44 257 LYS A O 1
ATOM 1976 N N . ILE A 1 258 ? 3.865 -2.943 -5.183 1.00 97.69 258 ILE A N 1
ATOM 1977 C CA . ILE A 1 258 ? 3.736 -2.263 -6.471 1.00 97.69 258 ILE A CA 1
ATOM 1978 C C . ILE A 1 258 ? 4.330 -3.174 -7.536 1.00 97.69 258 ILE A C 1
ATOM 1980 O O . ILE A 1 258 ? 5.548 -3.358 -7.594 1.00 97.69 258 ILE A O 1
ATOM 1984 N N . VAL A 1 259 ? 3.461 -3.733 -8.375 1.00 96.62 259 VAL A N 1
ATOM 1985 C CA . VAL A 1 259 ? 3.843 -4.656 -9.448 1.00 96.62 259 VAL A CA 1
ATOM 1986 C C . VAL A 1 259 ? 3.316 -4.193 -10.800 1.00 96.62 259 VAL A C 1
ATOM 1988 O O . VAL A 1 259 ? 2.554 -3.229 -10.912 1.00 96.62 259 VAL A O 1
ATOM 1991 N N . SER A 1 260 ? 3.758 -4.880 -11.848 1.00 96.62 260 SER A N 1
ATOM 1992 C CA . SER A 1 260 ? 3.380 -4.580 -13.223 1.00 96.62 260 SER A CA 1
ATOM 1993 C C . SER A 1 260 ? 1.912 -4.929 -13.498 1.00 96.62 260 SER A C 1
ATOM 1995 O O . SER A 1 260 ? 1.510 -6.078 -13.325 1.00 96.62 260 SER A O 1
ATOM 1997 N N . ASN A 1 261 ? 1.126 -3.973 -13.999 1.00 94.62 261 ASN A N 1
ATOM 1998 C CA . ASN A 1 261 ? -0.236 -4.210 -14.508 1.00 94.62 261 ASN A CA 1
ATOM 1999 C C . ASN A 1 261 ? -0.275 -4.469 -16.024 1.00 94.62 261 ASN A C 1
ATOM 2001 O O . ASN A 1 261 ? -1.323 -4.724 -16.622 1.00 94.62 261 ASN A O 1
ATOM 2005 N N . VAL A 1 262 ? 0.871 -4.391 -16.703 1.00 88.44 262 VAL A N 1
ATOM 2006 C CA . VAL A 1 262 ? 0.918 -4.737 -18.122 1.00 88.44 262 VAL A CA 1
ATOM 2007 C C . VAL A 1 262 ? 0.869 -6.249 -18.276 1.00 88.44 262 VAL A C 1
ATOM 2009 O O . VAL A 1 262 ? 1.715 -6.983 -17.762 1.00 88.44 262 VAL A O 1
ATOM 2012 N N . ARG A 1 263 ? -0.104 -6.734 -19.055 1.00 74.31 263 ARG A N 1
ATOM 2013 C CA . ARG A 1 263 ? -0.096 -8.131 -19.494 1.00 74.31 263 ARG A CA 1
ATOM 2014 C C . ARG A 1 263 ? 1.211 -8.373 -20.236 1.00 74.31 263 ARG A C 1
ATOM 2016 O O . ARG A 1 263 ? 1.420 -7.807 -21.312 1.00 74.31 263 ARG A O 1
ATOM 2023 N N . LYS A 1 264 ? 2.082 -9.222 -19.680 1.00 68.00 264 LYS A N 1
ATOM 2024 C CA . LYS A 1 264 ? 3.246 -9.722 -20.413 1.00 68.00 264 LYS A CA 1
ATOM 2025 C C . LYS A 1 264 ? 2.702 -10.321 -21.703 1.00 68.00 264 LYS A C 1
ATOM 2027 O O . LYS A 1 264 ? 1.912 -11.262 -21.653 1.00 68.00 264 LYS A O 1
ATOM 2032 N N . LYS A 1 265 ? 3.060 -9.740 -22.853 1.00 58.75 265 LYS A N 1
ATOM 2033 C CA . LYS A 1 265 ? 2.763 -10.365 -24.141 1.00 58.75 265 LYS A CA 1
ATOM 2034 C C . LYS A 1 265 ? 3.432 -11.728 -24.093 1.00 58.75 265 LYS A C 1
ATOM 2036 O O . LYS A 1 265 ? 4.656 -11.807 -24.154 1.00 58.75 265 LYS A O 1
ATOM 2041 N N . THR A 1 266 ? 2.643 -12.784 -23.931 1.00 59.09 266 THR A N 1
ATOM 2042 C CA . THR A 1 266 ? 3.128 -14.137 -24.152 1.00 59.09 266 THR A CA 1
ATOM 2043 C C . THR A 1 266 ? 3.640 -14.132 -25.581 1.00 59.09 266 THR A C 1
ATOM 2045 O O . THR A 1 266 ? 2.872 -13.849 -26.506 1.00 59.09 266 THR A O 1
ATOM 2048 N N . ALA A 1 267 ? 4.951 -14.316 -25.761 1.00 58.78 267 ALA A N 1
ATOM 2049 C CA . ALA A 1 267 ? 5.497 -14.488 -27.096 1.00 58.78 267 ALA A CA 1
ATOM 2050 C C . ALA A 1 267 ? 4.663 -15.584 -27.777 1.00 58.78 267 ALA A C 1
ATOM 2052 O O . ALA A 1 267 ? 4.320 -16.562 -27.102 1.00 58.78 267 ALA A O 1
ATOM 2053 N N . PRO A 1 268 ? 4.268 -15.415 -29.052 1.00 59.16 268 PRO A N 1
ATOM 2054 C CA . PRO A 1 268 ? 3.558 -16.471 -29.752 1.00 59.16 268 PRO A CA 1
ATOM 2055 C C . PRO A 1 268 ? 4.373 -17.753 -29.587 1.00 59.16 268 PRO A C 1
ATOM 2057 O O . PRO A 1 268 ? 5.557 -17.786 -29.928 1.00 59.16 268 PRO A O 1
ATOM 2060 N N . VAL A 1 269 ? 3.763 -18.772 -28.978 1.00 63.50 269 VAL A N 1
ATOM 2061 C CA . VAL A 1 269 ? 4.369 -20.097 -28.895 1.00 63.50 269 VAL A CA 1
ATOM 2062 C C . VAL A 1 269 ? 4.420 -20.589 -30.330 1.00 63.50 269 VAL A C 1
ATOM 2064 O O . VAL A 1 269 ? 3.411 -21.010 -30.893 1.00 63.50 269 VAL A O 1
ATOM 2067 N N . TRP A 1 270 ? 5.587 -20.462 -30.953 1.00 50.22 270 TRP A N 1
ATOM 2068 C CA . TRP A 1 270 ? 5.853 -21.069 -32.242 1.00 50.22 270 TRP A CA 1
ATOM 2069 C C . TRP A 1 270 ? 5.904 -22.577 -32.021 1.00 50.22 270 TRP A C 1
ATOM 2071 O O . TRP A 1 270 ? 6.954 -23.141 -31.724 1.00 50.22 270 TRP A O 1
ATOM 2081 N N . ILE A 1 271 ? 4.751 -23.239 -32.137 1.00 60.28 271 ILE A N 1
ATOM 2082 C CA . ILE A 1 271 ? 4.694 -24.688 -32.320 1.00 60.28 271 ILE A CA 1
ATOM 2083 C C . ILE A 1 271 ? 5.131 -24.944 -33.766 1.00 60.28 271 ILE A C 1
ATOM 2085 O O . ILE A 1 271 ? 4.314 -25.187 -34.651 1.00 60.28 271 ILE A O 1
ATOM 2089 N N . CYS A 1 272 ? 6.431 -24.820 -34.036 1.00 50.75 272 CYS A N 1
ATOM 2090 C CA . CYS A 1 272 ? 7.001 -25.386 -35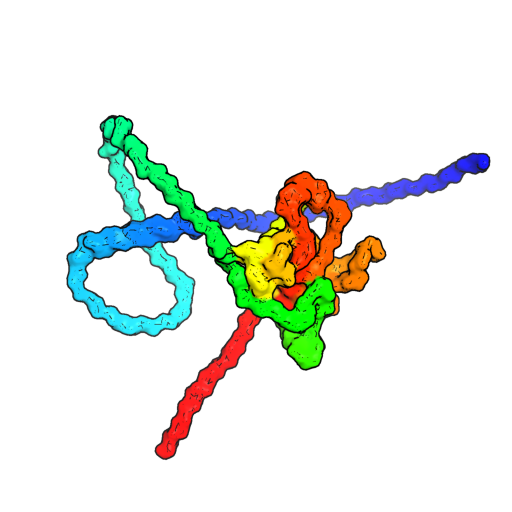.248 1.00 50.75 272 CYS A CA 1
ATOM 2091 C C . CYS A 1 272 ? 7.019 -26.899 -35.053 1.00 50.75 272 CYS A C 1
ATOM 2093 O O . CYS A 1 272 ? 7.900 -27.450 -34.394 1.00 50.75 272 CYS A O 1
ATOM 2095 N N . GLY A 1 273 ? 5.981 -27.542 -35.589 1.00 52.09 273 GLY A N 1
ATOM 2096 C CA . GLY A 1 273 ? 5.934 -28.980 -35.771 1.00 52.09 273 GLY A CA 1
ATOM 2097 C C . GLY A 1 273 ? 7.177 -29.446 -36.520 1.00 52.09 273 GLY A C 1
ATOM 2098 O O . GLY A 1 273 ? 7.535 -28.913 -37.569 1.00 52.09 273 GLY A O 1
ATOM 2099 N N . SER A 1 274 ? 7.822 -30.428 -35.911 1.00 52.81 274 SER A N 1
ATOM 2100 C CA . SER A 1 274 ? 8.887 -31.274 -36.422 1.00 52.81 274 SER A CA 1
ATOM 2101 C C . SER A 1 274 ? 8.722 -31.656 -37.896 1.00 52.81 274 SER A C 1
ATOM 2103 O O . SER A 1 274 ? 7.698 -32.215 -38.284 1.00 52.81 274 SER A O 1
ATOM 2105 N N . GLU A 1 275 ? 9.782 -31.412 -38.663 1.00 51.97 275 GLU A N 1
ATOM 2106 C CA . GLU A 1 275 ? 10.449 -32.424 -39.490 1.00 51.97 275 GLU A CA 1
ATOM 2107 C C . GLU A 1 275 ? 9.520 -33.402 -40.233 1.00 51.97 275 GLU A C 1
ATOM 2109 O O . GLU A 1 275 ? 9.239 -34.505 -39.765 1.00 51.97 275 GLU A O 1
ATOM 2114 N N . MET A 1 276 ? 9.090 -33.016 -41.439 1.00 42.44 276 MET A N 1
ATOM 2115 C CA . MET A 1 276 ? 8.791 -34.006 -42.473 1.00 42.44 276 MET A CA 1
ATOM 2116 C C . MET A 1 276 ? 10.090 -34.317 -43.206 1.00 42.44 276 MET A C 1
ATOM 2118 O O . MET A 1 276 ? 10.661 -33.467 -43.889 1.00 42.44 276 MET A O 1
ATOM 2122 N N . ARG A 1 277 ? 10.552 -35.534 -42.941 1.00 54.56 277 ARG A N 1
ATOM 2123 C CA . ARG A 1 277 ? 11.652 -36.230 -43.595 1.00 54.56 277 ARG A CA 1
ATOM 2124 C C . ARG A 1 277 ? 11.295 -36.575 -45.041 1.00 54.56 277 ARG A C 1
ATOM 2126 O O . ARG A 1 277 ? 10.094 -36.827 -45.291 1.00 54.56 277 ARG A O 1
#

pLDDT: mean 70.49, std 24.82, range [31.84, 98.25]